Protein AF-A0A401Q3L5-F1 (afdb_monomer_lite)

Sequence (214 aa):
MLNECSQVQQSLNKLGASHHNLALSLGGTCDSVCLRQKLQDTRRTVHEQSAVTGAKLMFLLGSSRSLKSEQRAELQQICMLFASCMELFQRDLRQVHRLNLLFMLDVPGKFLTNTGMTCDPSGSSCDQNADLGDGEKADSAELSLEALILEVGRLMREVEMKVQAPVWSSEATTEPWTEVNSVDGCDTASTDVLTEEEVEAGSKCSCRDCCIIS

Radius of gyration: 30.5 Å; chains: 1; bounding box: 95×49×68 Å

Structure (mmCIF, N/CA/C/O backbone):
data_AF-A0A401Q3L5-F1
#
_entry.id   AF-A0A401Q3L5-F1
#
loop_
_atom_site.group_PDB
_atom_site.id
_atom_site.type_symbol
_atom_site.label_atom_id
_atom_site.label_alt_id
_atom_site.label_comp_id
_atom_site.label_asym_id
_atom_site.label_entity_id
_atom_site.label_seq_id
_atom_site.pdbx_PDB_ins_code
_atom_site.Cartn_x
_atom_site.Cartn_y
_atom_site.Cartn_z
_atom_site.occupancy
_atom_site.B_iso_or_equiv
_atom_site.auth_seq_id
_atom_site.auth_comp_id
_atom_site.auth_asym_id
_atom_site.auth_atom_id
_atom_site.pdbx_PDB_model_num
ATOM 1 N N . MET A 1 1 ? -5.041 6.714 20.957 1.00 75.75 1 MET A N 1
ATOM 2 C CA . MET A 1 1 ? -5.187 5.369 20.350 1.00 75.75 1 MET A CA 1
ATOM 3 C C . MET A 1 1 ? -5.946 5.355 19.018 1.00 75.75 1 MET A C 1
ATOM 5 O O . MET A 1 1 ? -5.292 5.144 18.008 1.00 75.75 1 MET A O 1
ATOM 9 N N . LEU A 1 2 ? -7.271 5.587 18.946 1.00 84.31 2 LEU A N 1
ATOM 10 C CA . LEU A 1 2 ? -7.993 5.559 17.648 1.00 84.31 2 LEU A CA 1
ATOM 11 C C . LEU A 1 2 ? -7.520 6.652 16.676 1.00 84.31 2 LEU A C 1
ATOM 13 O O . LEU A 1 2 ? -7.256 6.367 15.512 1.00 84.31 2 LEU A O 1
ATOM 17 N N . ASN A 1 3 ? -7.306 7.870 17.183 1.00 88.31 3 ASN A N 1
ATOM 18 C CA . ASN A 1 3 ? -6.752 8.970 16.389 1.00 88.31 3 ASN A CA 1
ATOM 19 C C . ASN A 1 3 ? -5.348 8.649 15.834 1.00 88.31 3 ASN A C 1
ATOM 21 O O . ASN A 1 3 ? -5.060 8.910 14.672 1.00 88.31 3 ASN A O 1
ATOM 25 N N . GLU A 1 4 ? -4.492 8.006 16.636 1.00 89.44 4 GLU A N 1
ATOM 26 C CA . GLU A 1 4 ? -3.170 7.542 16.185 1.00 89.44 4 GLU A CA 1
ATOM 27 C C . GLU A 1 4 ? -3.292 6.464 15.100 1.00 89.44 4 GLU A C 1
ATOM 29 O O . GLU A 1 4 ? -2.556 6.502 14.120 1.00 89.44 4 GLU A O 1
ATOM 34 N N . CYS A 1 5 ? -4.239 5.526 15.229 1.00 90.12 5 CYS A N 1
ATOM 35 C CA . CYS A 1 5 ? -4.486 4.515 14.195 1.00 90.12 5 CYS A CA 1
ATOM 36 C C . CYS A 1 5 ? -4.958 5.158 12.887 1.00 90.12 5 CYS A C 1
ATOM 38 O O . CYS A 1 5 ? -4.475 4.786 11.822 1.00 90.12 5 CYS A O 1
ATOM 40 N N . SER A 1 6 ? -5.834 6.162 12.964 1.00 92.75 6 SER A N 1
ATOM 41 C CA . SER A 1 6 ? -6.270 6.942 11.801 1.00 92.75 6 SER A CA 1
ATOM 42 C C . SER A 1 6 ? -5.100 7.679 11.138 1.00 92.75 6 SER A C 1
ATOM 44 O O . SER A 1 6 ? -4.919 7.598 9.924 1.00 92.75 6 SER A O 1
ATOM 46 N N . GLN A 1 7 ? -4.235 8.325 11.924 1.00 94.88 7 GLN A N 1
ATOM 47 C CA . GLN A 1 7 ? -3.053 9.017 11.405 1.00 94.88 7 GLN A CA 1
ATOM 48 C C . GLN A 1 7 ? -2.071 8.055 10.721 1.00 94.88 7 GLN A C 1
ATOM 50 O O . GLN A 1 7 ? -1.586 8.332 9.621 1.00 94.88 7 GLN A O 1
ATOM 55 N N . VAL A 1 8 ? -1.791 6.910 11.349 1.00 92.94 8 VAL A N 1
ATOM 56 C CA . VAL A 1 8 ? -0.922 5.877 10.771 1.00 92.94 8 VAL A CA 1
ATOM 57 C C . VAL A 1 8 ? -1.541 5.308 9.491 1.00 92.94 8 VAL A C 1
ATOM 59 O O . VAL A 1 8 ? -0.819 5.125 8.513 1.00 92.94 8 VAL A O 1
ATOM 62 N N . GLN A 1 9 ? -2.863 5.117 9.452 1.00 94.50 9 GLN A N 1
ATOM 63 C CA . GLN A 1 9 ? -3.591 4.667 8.265 1.00 94.50 9 GLN A CA 1
ATOM 64 C C . GLN A 1 9 ? -3.522 5.682 7.113 1.00 94.50 9 GLN A C 1
ATOM 66 O O . GLN A 1 9 ? -3.332 5.302 5.960 1.00 94.50 9 GLN A O 1
ATOM 71 N N . GLN A 1 10 ? -3.634 6.980 7.401 1.00 95.69 10 GLN A N 1
ATOM 72 C CA . GLN A 1 10 ? -3.470 8.032 6.391 1.00 95.69 10 GLN A CA 1
ATOM 73 C C . GLN A 1 10 ? -2.043 8.077 5.839 1.00 95.69 10 GLN A C 1
ATOM 75 O O . GLN A 1 10 ? -1.851 8.252 4.635 1.00 95.69 10 GLN A O 1
ATOM 80 N N . SER A 1 11 ? -1.044 7.912 6.709 1.00 96.12 11 SER A N 1
ATOM 81 C CA . SER A 1 11 ? 0.358 7.797 6.299 1.00 96.12 11 SER A CA 1
ATOM 82 C C . SER A 1 11 ? 0.567 6.579 5.392 1.00 96.12 11 SER A C 1
ATOM 84 O O . SER A 1 11 ? 1.142 6.708 4.312 1.00 96.12 11 SER A O 1
ATOM 86 N N . LEU A 1 12 ? 0.002 5.427 5.768 1.00 95.94 12 LEU A N 1
ATOM 87 C CA . LEU A 1 12 ? 0.062 4.199 4.976 1.00 95.94 12 LEU A CA 1
ATOM 88 C C . LEU A 1 12 ? -0.593 4.371 3.599 1.00 95.94 12 LEU A C 1
ATOM 90 O O . LEU A 1 12 ? -0.031 3.929 2.604 1.00 95.94 12 LEU A O 1
ATOM 94 N N . ASN A 1 13 ? -1.729 5.069 3.517 1.00 96.12 13 ASN A N 1
ATOM 95 C CA . ASN A 1 13 ? -2.394 5.363 2.245 1.00 96.12 13 ASN A CA 1
ATOM 96 C C . ASN A 1 13 ? -1.513 6.231 1.327 1.00 96.12 13 ASN A C 1
ATOM 98 O O . ASN A 1 13 ? -1.312 5.898 0.161 1.00 96.12 13 ASN A O 1
ATOM 102 N N . LYS A 1 14 ? -0.893 7.296 1.858 1.00 96.88 14 LYS A N 1
ATOM 103 C CA . LYS A 1 14 ? 0.056 8.123 1.085 1.00 96.88 14 LYS A CA 1
ATOM 104 C C . LYS A 1 14 ? 1.235 7.303 0.565 1.00 96.88 14 LYS A C 1
ATOM 106 O O . LYS A 1 14 ? 1.652 7.477 -0.578 1.00 96.88 14 LYS A O 1
ATOM 111 N N . LEU A 1 15 ? 1.757 6.407 1.397 1.00 96.25 15 LEU A N 1
ATOM 112 C CA . LEU A 1 15 ? 2.863 5.534 1.031 1.00 96.25 15 LEU A CA 1
ATOM 113 C C . LEU A 1 15 ? 2.444 4.499 -0.027 1.00 96.25 15 LEU A C 1
ATOM 115 O O . LEU A 1 15 ? 3.173 4.287 -0.994 1.00 96.25 15 LEU A O 1
ATOM 119 N N . GLY A 1 16 ? 1.236 3.940 0.088 1.00 96.25 16 GLY A N 1
ATOM 120 C CA . GLY A 1 16 ? 0.626 3.073 -0.920 1.00 96.25 16 GLY A CA 1
ATOM 121 C C . GLY A 1 16 ? 0.428 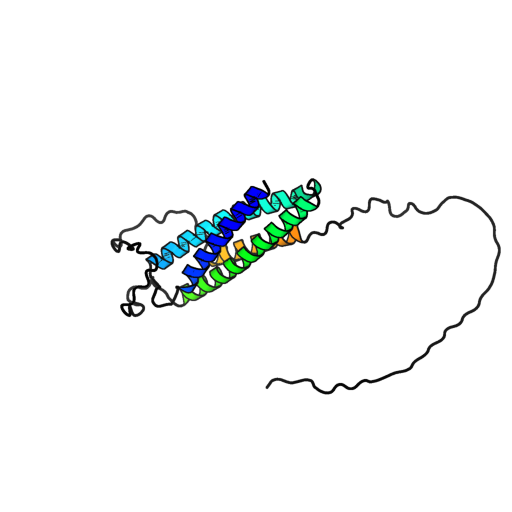3.782 -2.262 1.00 96.25 16 GLY A C 1
ATOM 122 O O . GLY A 1 16 ? 0.798 3.242 -3.299 1.00 96.25 16 GLY A O 1
ATOM 123 N N . ALA A 1 17 ? -0.048 5.029 -2.256 1.00 96.69 17 ALA A N 1
ATOM 124 C CA . ALA A 1 17 ? -0.163 5.845 -3.466 1.00 96.69 17 ALA A CA 1
ATOM 125 C C . ALA A 1 17 ? 1.209 6.145 -4.100 1.00 96.69 17 ALA A C 1
ATOM 127 O O . ALA A 1 17 ? 1.357 6.096 -5.321 1.00 96.69 17 ALA A O 1
ATOM 128 N N . SER A 1 18 ? 2.233 6.411 -3.281 1.00 94.94 18 SER A N 1
ATOM 129 C CA . SER A 1 18 ? 3.612 6.565 -3.759 1.00 94.94 18 SER A CA 1
ATOM 130 C C . SER A 1 18 ? 4.124 5.279 -4.413 1.00 94.94 18 SER A C 1
ATOM 132 O O . SER A 1 18 ? 4.677 5.331 -5.510 1.00 94.94 18 SER A O 1
ATOM 134 N N . HIS A 1 19 ? 3.903 4.122 -3.781 1.00 96.81 19 HIS A N 1
ATOM 135 C CA . HIS A 1 19 ? 4.251 2.823 -4.356 1.00 96.81 19 HIS A CA 1
ATOM 136 C C . HIS A 1 19 ? 3.531 2.586 -5.690 1.00 96.81 19 HIS A C 1
ATOM 138 O O . HIS A 1 19 ? 4.172 2.191 -6.660 1.00 96.81 19 HIS A O 1
ATOM 144 N N . HIS A 1 20 ? 2.233 2.889 -5.763 1.00 96.94 20 HIS A N 1
ATOM 145 C CA . HIS A 1 20 ? 1.439 2.759 -6.983 1.00 96.94 20 HIS A CA 1
ATOM 146 C C . HIS A 1 20 ? 2.024 3.580 -8.142 1.00 96.94 20 HIS A C 1
ATOM 148 O O . HIS A 1 20 ? 2.252 3.053 -9.229 1.00 96.94 20 HIS A O 1
ATOM 154 N N . ASN A 1 21 ? 2.352 4.852 -7.900 1.00 94.88 21 ASN A N 1
ATOM 155 C CA . ASN A 1 21 ? 2.931 5.734 -8.919 1.00 94.88 21 ASN A CA 1
ATOM 156 C C . ASN A 1 21 ? 4.295 5.238 -9.429 1.00 94.88 21 ASN A C 1
ATOM 158 O O . ASN A 1 21 ? 4.589 5.334 -10.623 1.00 94.88 21 ASN A O 1
ATOM 162 N N . LEU A 1 22 ? 5.120 4.676 -8.541 1.00 93.88 22 LEU A N 1
ATOM 163 C CA . LEU A 1 22 ? 6.389 4.054 -8.924 1.00 93.88 22 LEU A CA 1
ATOM 164 C C . LEU A 1 22 ? 6.152 2.771 -9.736 1.00 93.88 22 LEU A C 1
ATOM 166 O O . LEU A 1 22 ? 6.798 2.568 -10.761 1.00 93.88 22 LEU A O 1
ATOM 170 N N . ALA A 1 23 ? 5.192 1.939 -9.324 1.00 94.44 23 ALA A N 1
ATOM 171 C CA . ALA A 1 23 ? 4.835 0.702 -10.013 1.00 94.44 23 ALA A CA 1
ATOM 172 C C . ALA A 1 23 ? 4.296 0.952 -11.433 1.00 94.44 23 ALA A C 1
ATOM 174 O O . ALA A 1 23 ? 4.604 0.183 -12.340 1.00 94.44 23 ALA A O 1
ATOM 175 N N . LEU A 1 24 ? 3.544 2.038 -11.649 1.00 93.38 24 LEU A N 1
ATOM 176 C CA . LEU A 1 24 ? 3.066 2.444 -12.978 1.00 93.38 24 LEU A CA 1
ATOM 177 C C . LEU A 1 24 ? 4.196 2.854 -13.931 1.00 93.38 24 LEU A C 1
ATOM 179 O O . LEU A 1 24 ? 4.043 2.737 -15.144 1.00 93.38 24 LEU A O 1
ATOM 183 N N . SER A 1 25 ? 5.317 3.336 -13.393 1.00 89.50 25 SER A N 1
ATOM 184 C CA . SER A 1 25 ? 6.472 3.766 -14.189 1.00 89.50 25 SER A CA 1
ATOM 185 C C . SER A 1 25 ? 7.342 2.593 -14.672 1.00 89.50 25 SER A C 1
ATOM 187 O O . SER A 1 25 ? 8.204 2.785 -15.531 1.00 89.50 25 SER A O 1
ATOM 189 N N . LEU A 1 26 ? 7.123 1.379 -14.149 1.00 89.69 26 LEU A N 1
ATOM 190 C CA . LEU A 1 26 ? 7.859 0.178 -14.555 1.00 89.69 26 LEU A CA 1
ATOM 191 C C . LEU A 1 26 ? 7.513 -0.267 -15.979 1.00 89.69 26 LEU A C 1
ATOM 193 O O . LEU A 1 26 ? 6.356 -0.227 -16.396 1.00 89.69 26 LEU A O 1
ATOM 197 N N . GLY A 1 27 ? 8.515 -0.753 -16.717 1.00 83.25 27 GLY A N 1
ATOM 198 C CA . GLY A 1 27 ? 8.372 -1.167 -18.116 1.00 83.25 27 GLY A CA 1
ATOM 199 C C . GLY A 1 27 ? 8.099 -0.018 -19.096 1.00 83.25 27 GLY A C 1
ATOM 200 O O . GLY A 1 27 ? 7.940 -0.264 -20.291 1.00 83.25 27 GLY A O 1
ATOM 201 N N . GLY A 1 28 ? 8.032 1.225 -18.609 1.00 83.50 28 GLY A N 1
ATOM 202 C CA . GLY A 1 28 ? 7.903 2.432 -19.418 1.00 83.50 28 GLY A CA 1
ATOM 203 C C . GLY A 1 28 ? 9.255 3.064 -19.751 1.00 83.50 28 GLY A C 1
ATOM 204 O O . GLY A 1 28 ? 10.317 2.552 -19.408 1.00 83.50 28 GLY A O 1
ATOM 205 N N . THR A 1 29 ? 9.220 4.240 -20.377 1.00 79.69 29 THR A N 1
ATOM 206 C CA . THR A 1 29 ? 10.429 5.017 -20.712 1.00 79.69 29 THR A CA 1
ATOM 207 C C . THR A 1 29 ? 11.171 5.551 -19.484 1.00 79.69 29 THR A C 1
ATOM 209 O O . THR A 1 29 ? 12.330 5.932 -19.593 1.00 79.69 29 THR A O 1
ATOM 212 N N . CYS A 1 30 ? 10.505 5.593 -18.325 1.00 78.88 30 CYS A N 1
ATOM 213 C CA . CYS A 1 30 ? 11.063 6.050 -17.051 1.00 78.88 30 CYS A CA 1
ATOM 214 C C . CYS A 1 30 ? 11.693 4.897 -16.230 1.00 78.88 30 CYS A C 1
ATOM 216 O O . CYS A 1 30 ? 12.216 5.142 -15.142 1.00 78.88 30 CYS A O 1
ATOM 218 N N . ASP A 1 31 ? 11.618 3.643 -16.705 1.00 84.88 31 ASP A N 1
ATOM 219 C CA . ASP A 1 31 ? 12.109 2.477 -15.964 1.00 84.88 31 ASP A CA 1
ATOM 220 C C . ASP A 1 31 ? 13.641 2.467 -15.904 1.00 84.88 31 ASP A C 1
ATOM 222 O O . ASP A 1 31 ? 14.335 2.501 -16.920 1.00 84.88 31 ASP A O 1
ATOM 226 N N . SER A 1 32 ? 14.176 2.441 -14.688 1.00 82.88 32 SER A N 1
ATOM 227 C CA . SER A 1 32 ? 15.606 2.529 -14.413 1.00 82.88 32 SER A CA 1
ATOM 228 C C . SER A 1 32 ? 15.949 1.778 -13.132 1.00 82.88 32 SER A C 1
ATOM 230 O O . SER A 1 32 ? 15.094 1.570 -12.269 1.00 82.88 32 SER A O 1
ATOM 232 N N . VAL A 1 33 ? 17.224 1.419 -12.964 1.00 83.75 33 VAL A N 1
ATOM 233 C CA . VAL A 1 33 ? 17.718 0.771 -11.735 1.00 83.75 33 VAL A CA 1
ATOM 234 C C . VAL A 1 33 ? 17.389 1.616 -10.498 1.00 83.75 33 VAL A C 1
ATOM 236 O O . VAL A 1 33 ? 16.915 1.090 -9.496 1.00 83.75 33 VAL A O 1
ATOM 239 N N . CYS A 1 34 ? 17.535 2.940 -10.597 1.00 85.25 34 CYS A N 1
ATOM 240 C CA . CYS A 1 34 ? 17.203 3.876 -9.524 1.00 85.25 34 CYS A CA 1
ATOM 241 C C . CYS A 1 34 ? 15.707 3.872 -9.170 1.00 85.25 34 CYS A C 1
ATOM 243 O O . CYS A 1 34 ? 15.347 3.802 -7.993 1.00 85.25 34 CYS A O 1
ATOM 245 N N . LEU A 1 35 ? 14.822 3.889 -10.177 1.00 89.06 35 LEU A N 1
ATOM 246 C CA . LEU A 1 35 ? 13.377 3.769 -9.963 1.00 89.06 35 LEU A CA 1
ATOM 247 C C . LEU A 1 35 ? 13.037 2.448 -9.259 1.00 89.06 35 LEU A C 1
ATOM 249 O O . LEU A 1 35 ? 12.251 2.445 -8.311 1.00 89.06 35 LEU A O 1
ATOM 253 N N . ARG A 1 36 ? 13.638 1.333 -9.696 1.00 90.25 36 ARG A N 1
ATOM 254 C CA . ARG A 1 36 ? 13.399 0.007 -9.109 1.00 90.25 36 ARG A CA 1
ATOM 255 C C . ARG A 1 36 ? 13.903 -0.103 -7.675 1.00 90.25 36 ARG A C 1
ATOM 257 O O . ARG A 1 36 ? 13.195 -0.673 -6.846 1.00 90.25 36 ARG A O 1
ATOM 264 N N . GLN A 1 37 ? 15.046 0.505 -7.363 1.00 89.25 37 GLN A N 1
ATOM 265 C CA . GLN A 1 37 ? 15.551 0.599 -5.995 1.00 89.25 37 GLN A CA 1
ATOM 266 C C . GLN A 1 37 ? 14.594 1.409 -5.110 1.00 89.25 37 GLN A C 1
ATOM 268 O O . GLN A 1 37 ? 14.146 0.931 -4.070 1.00 89.25 37 GLN A O 1
ATOM 273 N N . LYS A 1 38 ? 14.168 2.593 -5.569 1.00 91.88 38 LYS A N 1
ATOM 274 C CA . LYS A 1 38 ? 13.196 3.425 -4.843 1.00 91.88 38 LYS A CA 1
ATOM 275 C C . LYS A 1 38 ? 11.862 2.706 -4.631 1.00 91.88 38 LYS A C 1
ATOM 277 O O . LYS A 1 38 ? 11.247 2.831 -3.569 1.00 91.88 38 LYS A O 1
ATOM 282 N N . LEU A 1 39 ? 11.402 1.949 -5.627 1.00 93.88 39 LEU A N 1
ATOM 283 C CA . LEU A 1 39 ? 10.208 1.113 -5.522 1.00 93.88 39 LEU A CA 1
ATOM 284 C C . LEU A 1 39 ? 10.383 0.017 -4.466 1.00 93.88 39 LEU A C 1
ATOM 286 O O . LEU A 1 39 ? 9.468 -0.207 -3.677 1.00 93.88 39 LEU A O 1
ATOM 290 N N . GLN A 1 40 ? 11.539 -0.644 -4.427 1.00 93.25 40 GLN A N 1
ATOM 291 C CA . GLN A 1 40 ? 11.868 -1.650 -3.420 1.00 93.25 40 GLN A CA 1
ATOM 292 C C . GLN A 1 40 ? 11.891 -1.062 -2.004 1.00 93.25 40 GLN A C 1
ATOM 294 O O . GLN A 1 40 ? 11.266 -1.624 -1.104 1.00 93.25 40 GLN A O 1
ATOM 299 N N . ASP A 1 41 ? 12.511 0.099 -1.809 1.00 93.50 41 ASP A N 1
ATOM 300 C CA . ASP A 1 41 ? 12.549 0.762 -0.502 1.00 93.50 41 ASP A CA 1
ATOM 301 C C . ASP A 1 41 ? 11.152 1.229 -0.061 1.00 93.50 41 ASP A C 1
ATOM 303 O O . ASP A 1 41 ? 10.740 1.039 1.089 1.00 93.50 41 ASP A O 1
ATOM 307 N N . THR A 1 42 ? 10.359 1.760 -0.997 1.00 95.12 42 THR A N 1
ATOM 308 C CA . THR A 1 42 ? 8.957 2.125 -0.734 1.00 95.12 42 THR A CA 1
ATOM 309 C C . THR A 1 42 ? 8.124 0.884 -0.396 1.00 95.12 42 THR A C 1
ATOM 311 O O . THR A 1 42 ? 7.329 0.899 0.536 1.00 95.12 42 THR A O 1
ATOM 314 N N . ARG A 1 43 ? 8.324 -0.236 -1.095 1.00 95.62 43 ARG A N 1
ATOM 315 C CA . ARG A 1 43 ? 7.643 -1.505 -0.805 1.00 95.62 43 ARG A CA 1
ATOM 316 C C . ARG A 1 43 ? 7.950 -2.006 0.606 1.00 95.62 43 ARG A C 1
ATOM 318 O O . ARG A 1 43 ? 7.026 -2.409 1.312 1.00 95.62 43 ARG A O 1
ATOM 325 N N . ARG A 1 44 ? 9.222 -1.969 1.018 1.00 95.00 44 ARG A N 1
ATOM 326 C CA . ARG A 1 44 ? 9.662 -2.378 2.361 1.00 95.00 44 ARG A CA 1
ATOM 327 C C . ARG A 1 44 ? 8.961 -1.553 3.440 1.00 95.00 44 ARG A C 1
ATOM 329 O O . ARG A 1 44 ? 8.355 -2.117 4.345 1.00 95.00 44 ARG A O 1
ATOM 336 N N . THR A 1 45 ? 8.956 -0.233 3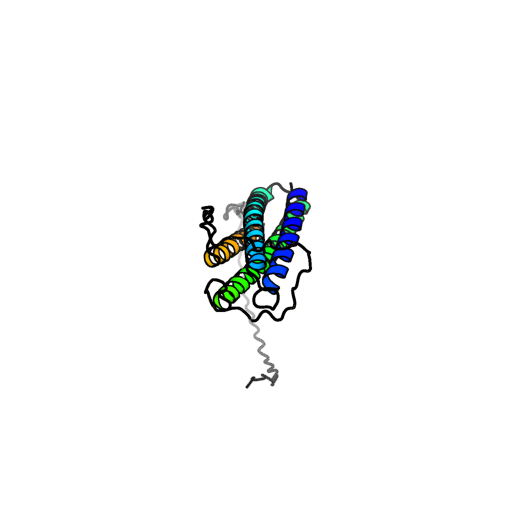.279 1.00 95.50 45 THR A N 1
ATOM 337 C CA . THR A 1 45 ? 8.310 0.684 4.229 1.00 95.50 45 THR A CA 1
ATOM 338 C C . THR A 1 45 ? 6.790 0.492 4.298 1.00 95.50 45 THR A C 1
ATOM 340 O O . THR A 1 45 ? 6.242 0.464 5.400 1.00 95.50 45 THR A O 1
ATOM 343 N N . VAL A 1 46 ? 6.099 0.271 3.164 1.00 96.62 46 VAL A N 1
ATOM 344 C CA . VAL A 1 46 ? 4.661 -0.081 3.169 1.00 96.62 46 VAL A CA 1
ATOM 345 C C . VAL A 1 46 ? 4.434 -1.367 3.951 1.00 96.62 46 VAL A C 1
ATOM 347 O O . VAL A 1 46 ? 3.558 -1.409 4.812 1.00 96.62 46 VAL A O 1
ATOM 350 N N . HIS A 1 47 ? 5.223 -2.406 3.674 1.00 95.50 47 HIS A N 1
ATOM 351 C CA . HIS A 1 47 ? 5.081 -3.701 4.324 1.00 95.50 47 HIS A CA 1
ATOM 352 C C . HIS A 1 47 ? 5.277 -3.607 5.844 1.00 95.50 47 HIS A C 1
ATOM 354 O O . HIS A 1 47 ? 4.387 -4.004 6.595 1.00 95.50 47 HIS A O 1
ATOM 360 N N . GLU A 1 48 ? 6.378 -3.020 6.307 1.00 94.81 48 GLU A N 1
ATOM 361 C CA . GLU A 1 48 ? 6.669 -2.852 7.736 1.00 94.81 48 GLU A CA 1
ATOM 362 C C . GLU A 1 48 ? 5.563 -2.068 8.451 1.00 94.81 48 GLU A C 1
ATOM 364 O O . GLU A 1 48 ? 5.034 -2.497 9.481 1.00 94.81 48 GLU A O 1
ATOM 369 N N . GLN A 1 49 ? 5.153 -0.938 7.870 1.00 95.06 49 GLN A N 1
ATOM 370 C CA . GLN A 1 49 ? 4.111 -0.103 8.450 1.00 95.06 49 GLN A CA 1
ATOM 371 C C . GLN A 1 49 ? 2.748 -0.812 8.433 1.00 95.06 49 GLN A C 1
ATOM 373 O O . GLN A 1 49 ? 1.982 -0.685 9.393 1.00 95.06 49 GLN A O 1
ATOM 378 N N . SER A 1 50 ? 2.453 -1.604 7.398 1.00 95.38 50 SER A N 1
ATOM 379 C CA . SER A 1 50 ? 1.233 -2.410 7.323 1.00 95.38 50 SER A CA 1
ATOM 380 C C . SER A 1 50 ? 1.197 -3.519 8.372 1.00 95.38 50 SER A C 1
ATOM 382 O O . SER A 1 50 ? 0.169 -3.677 9.026 1.00 95.38 50 SER A O 1
ATOM 384 N N . ALA A 1 51 ? 2.310 -4.217 8.618 1.00 94.50 51 ALA A N 1
ATOM 385 C CA . ALA A 1 51 ? 2.398 -5.275 9.621 1.00 94.50 51 ALA A CA 1
ATOM 386 C C . ALA A 1 51 ? 2.161 -4.721 11.035 1.00 94.50 51 ALA A C 1
ATOM 388 O O . ALA A 1 51 ? 1.341 -5.245 11.793 1.00 94.50 51 ALA A O 1
ATOM 389 N N . VAL A 1 52 ? 2.803 -3.593 11.365 1.00 94.56 52 VAL A N 1
ATOM 390 C CA . VAL A 1 52 ? 2.606 -2.900 12.649 1.00 94.56 52 VAL A CA 1
ATOM 391 C C . VAL A 1 52 ? 1.166 -2.405 12.798 1.00 94.56 52 VAL A C 1
ATOM 393 O O . VAL A 1 52 ? 0.563 -2.548 13.863 1.00 94.56 52 VAL A O 1
ATOM 396 N N . THR A 1 53 ? 0.600 -1.816 11.744 1.00 94.12 53 THR A N 1
ATOM 397 C CA . THR A 1 53 ? -0.769 -1.279 11.770 1.00 94.12 53 THR A CA 1
ATOM 398 C C . THR A 1 53 ? -1.796 -2.398 11.889 1.00 94.12 53 THR A C 1
ATOM 400 O O . THR A 1 53 ? -2.671 -2.330 12.748 1.00 94.12 53 THR A O 1
ATOM 403 N N . GLY A 1 54 ? -1.655 -3.465 11.103 1.00 93.62 54 GLY A N 1
ATOM 404 C CA . GLY A 1 54 ? -2.527 -4.632 11.149 1.00 93.62 54 GLY A CA 1
ATOM 405 C C . GLY A 1 54 ? -2.510 -5.307 12.519 1.00 93.62 54 GLY A C 1
ATOM 406 O O . GLY A 1 54 ? -3.574 -5.566 13.077 1.00 93.62 54 GLY A O 1
ATOM 407 N N . ALA A 1 55 ? -1.336 -5.486 13.135 1.00 93.06 55 ALA A N 1
ATOM 408 C CA . ALA A 1 55 ? -1.229 -6.015 14.497 1.00 93.06 55 ALA A CA 1
ATOM 409 C C . ALA A 1 55 ? -1.975 -5.146 15.528 1.00 93.06 55 ALA A C 1
ATOM 411 O O . ALA A 1 55 ? -2.726 -5.666 16.359 1.00 93.06 55 ALA A O 1
ATOM 412 N N . LYS A 1 56 ? -1.833 -3.815 15.443 1.00 92.81 56 LYS A N 1
ATOM 413 C CA . LYS A 1 56 ? -2.563 -2.869 16.305 1.00 92.81 56 LYS A CA 1
ATOM 414 C C . LYS A 1 56 ? -4.074 -2.958 16.098 1.00 92.81 56 LYS A C 1
ATOM 416 O O . LYS A 1 56 ? -4.814 -3.040 17.077 1.00 92.81 56 LYS A O 1
ATOM 421 N N . LEU A 1 57 ? -4.540 -2.981 14.849 1.00 92.38 57 LEU A N 1
ATOM 422 C CA . LEU A 1 57 ? -5.965 -3.106 14.531 1.00 92.38 57 LEU A CA 1
ATOM 423 C C . LEU A 1 57 ? -6.530 -4.437 15.035 1.00 92.38 57 LEU A C 1
ATOM 425 O O . LEU A 1 57 ? -7.566 -4.451 15.691 1.00 92.38 57 LEU A O 1
ATOM 429 N N . MET A 1 58 ? -5.818 -5.546 14.836 1.00 91.25 58 MET A N 1
ATOM 430 C CA . MET A 1 58 ? -6.219 -6.862 15.338 1.00 91.25 58 MET A CA 1
ATOM 431 C C . MET A 1 58 ? -6.318 -6.928 16.865 1.00 91.25 58 MET A C 1
ATOM 433 O O . MET A 1 58 ? -7.186 -7.640 17.387 1.00 91.25 58 MET A O 1
ATOM 437 N N . PHE A 1 59 ? -5.435 -6.226 17.579 1.00 90.50 59 PHE A N 1
ATOM 438 C CA . PHE A 1 59 ? -5.478 -6.104 19.036 1.00 90.50 59 PHE A CA 1
ATOM 439 C C . PHE A 1 59 ? -6.693 -5.283 19.497 1.00 90.50 59 PHE A C 1
ATOM 441 O O . PHE A 1 59 ? -7.439 -5.711 20.382 1.00 90.50 59 PHE A O 1
ATOM 448 N N . LEU A 1 60 ? -6.935 -4.136 18.855 1.00 90.06 60 LEU A N 1
ATOM 449 C CA . LEU A 1 60 ? -8.080 -3.271 19.151 1.00 90.06 60 LEU A CA 1
ATOM 450 C C . LEU A 1 60 ? -9.418 -3.952 18.839 1.00 90.06 60 LEU A C 1
ATOM 452 O O . LEU A 1 60 ? -10.345 -3.857 19.639 1.00 90.06 60 LEU A O 1
ATOM 456 N N . LEU A 1 61 ? -9.508 -4.688 17.728 1.00 87.88 61 LEU A N 1
ATOM 457 C CA . LEU A 1 61 ? -10.690 -5.475 17.365 1.00 87.88 61 LEU A CA 1
ATOM 458 C C . LEU A 1 61 ? -10.966 -6.582 18.389 1.00 87.88 61 LEU A C 1
ATOM 460 O O . LEU A 1 61 ? -12.114 -6.770 18.786 1.00 87.88 61 LEU A O 1
ATOM 464 N N . GLY A 1 62 ? -9.924 -7.261 18.883 1.00 85.31 62 GLY A N 1
ATOM 465 C CA . GLY A 1 62 ? -10.060 -8.260 19.951 1.00 85.31 62 GLY A CA 1
ATOM 466 C C . GLY A 1 62 ? -10.538 -7.666 21.280 1.00 85.31 62 GLY A C 1
ATOM 467 O O . GLY A 1 62 ? -11.269 -8.311 22.025 1.00 85.31 62 GLY A O 1
ATOM 468 N N . SER A 1 63 ? -10.188 -6.407 21.545 1.00 85.75 63 SER A N 1
ATOM 469 C CA . SER A 1 63 ? -10.582 -5.677 22.757 1.00 85.75 63 SER A CA 1
ATOM 470 C C . SER A 1 63 ? -11.854 -4.840 22.566 1.00 85.75 63 SER A C 1
ATOM 472 O O . SER A 1 63 ? -12.259 -4.109 23.468 1.00 85.75 63 SER A O 1
ATOM 474 N N . SER A 1 64 ? -12.514 -4.935 21.407 1.00 81.00 64 SER A N 1
ATOM 475 C CA . SER A 1 64 ? -13.615 -4.046 21.015 1.00 81.00 64 SER A CA 1
ATOM 476 C C . SER A 1 64 ? -14.839 -4.128 21.935 1.00 81.00 64 SER A C 1
ATOM 478 O O . SER A 1 64 ? -15.595 -3.159 22.025 1.00 81.00 64 SER A O 1
ATOM 480 N N . ARG A 1 65 ? -15.007 -5.225 22.691 1.00 77.56 65 ARG A N 1
ATOM 481 C CA . ARG A 1 65 ? -16.098 -5.421 23.665 1.00 77.56 65 ARG A CA 1
ATOM 482 C C . ARG A 1 65 ? -16.135 -4.341 24.762 1.00 77.56 65 ARG A C 1
ATOM 484 O O . ARG A 1 65 ? -17.214 -4.060 25.275 1.00 77.56 65 ARG A O 1
ATOM 491 N N . SER A 1 66 ? -15.017 -3.686 25.077 1.00 78.00 66 SER A N 1
ATOM 492 C CA . SER A 1 66 ? -14.969 -2.585 26.058 1.00 78.00 66 SER A CA 1
ATOM 493 C C . SER A 1 66 ? -15.206 -1.193 25.455 1.00 78.00 66 SER A C 1
ATOM 495 O O . SER A 1 66 ? -15.400 -0.229 26.193 1.00 78.00 66 SER A O 1
ATOM 497 N N . LEU A 1 67 ? -15.210 -1.069 24.123 1.00 83.69 67 LEU A N 1
ATOM 498 C CA . LEU A 1 67 ? -15.372 0.211 23.428 1.00 83.69 67 LEU A CA 1
ATOM 499 C C . LEU A 1 67 ? -16.844 0.633 23.340 1.00 83.69 67 LEU A C 1
ATOM 501 O O . LEU A 1 67 ? -17.738 -0.213 23.246 1.00 83.69 67 LEU A O 1
ATOM 505 N N . LYS A 1 68 ? -17.080 1.950 23.304 1.00 87.62 68 LYS A N 1
ATOM 506 C CA . LYS A 1 68 ? -18.397 2.544 23.015 1.00 87.62 68 LYS A CA 1
ATOM 507 C C . LYS A 1 68 ? -18.802 2.279 21.559 1.00 87.62 68 LYS A C 1
ATOM 509 O O . LYS A 1 68 ? -17.939 2.094 20.705 1.00 87.62 68 LYS A O 1
ATOM 514 N N . SER A 1 69 ? -20.101 2.306 21.258 1.00 84.25 69 SER A N 1
ATOM 515 C CA . SER A 1 69 ? -20.633 2.057 19.905 1.00 84.25 69 SER A CA 1
ATOM 516 C C . SER A 1 69 ? -20.017 2.962 18.829 1.00 84.25 69 SER A C 1
ATOM 518 O O . SER A 1 69 ? -19.629 2.469 17.776 1.00 84.25 69 SER A O 1
ATOM 520 N N . GLU A 1 70 ? -19.854 4.254 19.115 1.00 87.62 70 GLU A N 1
ATOM 521 C CA . GLU A 1 70 ? -19.230 5.234 18.212 1.00 87.62 70 GLU A CA 1
ATOM 522 C C . GLU A 1 70 ? -17.770 4.875 17.890 1.00 87.62 70 GLU A C 1
ATOM 524 O O . GLU A 1 70 ? -17.389 4.732 16.732 1.00 87.62 70 GLU A O 1
ATOM 529 N N . GLN A 1 71 ? -16.976 4.591 18.923 1.00 88.31 71 GLN A N 1
ATOM 530 C CA . GLN A 1 71 ? -15.575 4.180 18.788 1.00 88.31 71 GLN A CA 1
ATOM 531 C C . GLN A 1 71 ? -15.412 2.856 18.031 1.00 88.31 71 GLN A C 1
ATOM 533 O O . GLN A 1 71 ? -14.404 2.638 17.359 1.00 88.31 71 GLN A O 1
ATOM 538 N N . ARG A 1 72 ? -16.395 1.953 18.136 1.00 86.25 72 ARG A N 1
ATOM 539 C CA . ARG A 1 72 ? -16.417 0.708 17.358 1.00 86.25 72 ARG A CA 1
ATOM 540 C C . ARG A 1 72 ? -16.675 0.973 15.881 1.00 86.25 72 ARG A C 1
ATOM 542 O O . ARG A 1 72 ? -15.988 0.377 15.057 1.00 86.25 72 ARG A O 1
ATOM 549 N N . ALA A 1 73 ? -17.621 1.853 15.559 1.00 87.62 73 ALA A N 1
ATOM 550 C CA . ALA A 1 73 ? -17.907 2.227 14.178 1.00 87.62 73 ALA A CA 1
ATOM 551 C C . ALA A 1 73 ? -16.682 2.882 13.517 1.00 87.62 73 ALA A C 1
ATOM 553 O O . ALA A 1 73 ? -16.298 2.497 12.413 1.00 87.62 73 ALA A O 1
ATOM 554 N N . GLU A 1 74 ? -16.000 3.786 14.227 1.00 90.94 74 GLU A N 1
ATOM 555 C CA . GLU A 1 74 ? -14.739 4.379 13.763 1.00 90.94 74 GLU A CA 1
ATOM 556 C C . GLU A 1 74 ? -13.649 3.322 13.541 1.00 90.94 74 GLU A C 1
ATOM 558 O O . GLU A 1 74 ? -12.972 3.324 12.512 1.00 90.94 74 GLU A O 1
ATOM 563 N N . LEU A 1 75 ? -13.485 2.380 14.477 1.00 90.88 75 LEU A N 1
ATOM 564 C CA . LEU A 1 75 ? -12.508 1.300 14.339 1.00 90.88 75 LEU A CA 1
ATOM 565 C C . LEU A 1 75 ? -12.807 0.422 13.117 1.00 90.88 75 LEU A C 1
ATOM 567 O O . LEU A 1 75 ? -11.890 0.105 12.360 1.00 90.88 75 LEU A O 1
ATOM 571 N N . GLN A 1 76 ? -14.071 0.053 12.900 1.00 90.00 76 GLN A N 1
ATOM 572 C CA . GLN A 1 76 ? -14.497 -0.712 11.726 1.00 90.00 76 GLN A CA 1
ATOM 573 C C . GLN A 1 76 ? -14.196 0.045 10.432 1.00 90.00 76 GLN A C 1
ATOM 575 O O . GLN A 1 76 ? -13.634 -0.532 9.502 1.00 90.00 76 GLN A O 1
ATOM 580 N N . GLN A 1 77 ? -14.492 1.346 10.391 1.00 91.62 77 GLN A N 1
ATOM 581 C CA . GLN A 1 77 ? -14.172 2.194 9.247 1.00 91.62 77 GLN A CA 1
ATOM 582 C C . GLN A 1 77 ? -12.666 2.216 8.955 1.00 91.62 77 GLN A C 1
ATOM 584 O O . GLN A 1 77 ? -12.263 2.029 7.806 1.00 91.62 77 GLN A O 1
ATOM 589 N N . ILE A 1 78 ? -11.824 2.391 9.979 1.00 92.94 78 ILE A N 1
ATOM 590 C CA . ILE A 1 78 ? -10.361 2.361 9.827 1.00 92.94 78 ILE A CA 1
ATOM 591 C C . ILE A 1 78 ? -9.900 0.995 9.301 1.00 92.94 78 ILE A C 1
ATOM 593 O O . ILE A 1 78 ? -9.040 0.942 8.424 1.00 92.94 78 ILE A O 1
ATOM 597 N N . CYS A 1 79 ? -10.485 -0.104 9.780 1.00 92.56 79 CYS A N 1
ATOM 598 C CA . CYS A 1 79 ? -10.133 -1.443 9.311 1.00 92.56 79 CYS A CA 1
ATOM 599 C C . CYS A 1 79 ? -10.535 -1.678 7.849 1.00 92.56 79 CYS A C 1
ATOM 601 O O . CYS A 1 79 ? -9.760 -2.269 7.103 1.00 92.56 79 CYS A O 1
ATOM 603 N N . MET A 1 80 ? -11.695 -1.178 7.415 1.00 91.94 80 MET A N 1
ATOM 604 C CA . MET A 1 80 ? -12.096 -1.234 6.003 1.00 91.94 80 MET A CA 1
ATOM 605 C C . MET A 1 80 ? -11.147 -0.419 5.116 1.00 91.94 80 MET A C 1
ATOM 607 O O . MET A 1 80 ? -10.730 -0.887 4.058 1.00 91.94 80 MET A O 1
ATOM 611 N N . LEU A 1 81 ? -10.747 0.777 5.561 1.00 93.88 81 LEU A N 1
ATOM 612 C CA . LEU A 1 81 ? -9.752 1.588 4.854 1.00 93.88 81 LEU A CA 1
ATOM 613 C C . LEU A 1 81 ? -8.404 0.865 4.762 1.00 93.88 81 LEU A C 1
ATOM 615 O O . LEU A 1 81 ? -7.784 0.868 3.698 1.00 93.88 81 LEU A O 1
ATOM 619 N N . PHE A 1 82 ? -7.970 0.220 5.848 1.00 95.25 82 PHE A N 1
ATOM 620 C CA . PHE A 1 82 ? -6.768 -0.612 5.870 1.00 95.25 82 PHE A CA 1
ATOM 621 C C . PHE A 1 82 ? -6.853 -1.760 4.865 1.00 95.25 82 PHE A C 1
ATOM 623 O O . PHE A 1 82 ? -5.964 -1.876 4.023 1.00 95.25 82 PHE A O 1
ATOM 630 N N . ALA A 1 83 ? -7.933 -2.545 4.893 1.00 94.06 83 ALA A N 1
ATOM 631 C CA . ALA A 1 83 ? -8.144 -3.655 3.968 1.00 94.06 83 ALA A CA 1
ATOM 632 C C . ALA A 1 83 ? -8.106 -3.184 2.504 1.00 94.06 83 ALA A C 1
ATOM 634 O O . ALA A 1 83 ? -7.332 -3.723 1.717 1.00 94.06 83 ALA A O 1
ATOM 635 N N . SER A 1 84 ? -8.813 -2.096 2.168 1.00 94.38 84 SER A N 1
ATOM 636 C CA . SER A 1 84 ? -8.804 -1.541 0.803 1.00 94.38 84 SER A CA 1
ATOM 637 C C . SER A 1 84 ? -7.407 -1.095 0.347 1.00 94.38 84 SER A C 1
ATOM 639 O O . SER A 1 84 ? -7.008 -1.316 -0.796 1.00 94.38 84 SER A O 1
ATOM 641 N N . CYS A 1 85 ? -6.616 -0.504 1.250 1.00 95.75 85 CYS A N 1
ATOM 642 C CA . CYS A 1 85 ? -5.250 -0.089 0.951 1.00 95.75 85 CYS A CA 1
ATOM 643 C C . CYS A 1 85 ? -4.343 -1.301 0.699 1.00 95.75 85 CYS A C 1
ATOM 645 O O . CYS A 1 85 ? -3.486 -1.256 -0.184 1.00 95.75 85 CYS A O 1
ATOM 647 N N . MET A 1 86 ? -4.520 -2.379 1.467 1.00 96.31 86 MET A N 1
ATOM 648 C CA . MET A 1 86 ? -3.756 -3.617 1.306 1.00 96.31 86 MET A CA 1
ATOM 649 C C . MET A 1 86 ? -4.151 -4.381 0.045 1.00 96.31 86 MET A C 1
ATOM 651 O O . MET A 1 86 ? -3.273 -4.927 -0.618 1.00 96.31 86 MET A O 1
ATOM 655 N N . GLU A 1 87 ? -5.425 -4.357 -0.343 1.00 96.12 87 GLU A N 1
ATOM 656 C CA . GLU A 1 87 ? -5.894 -4.927 -1.607 1.00 96.12 87 GLU A CA 1
ATOM 657 C C . GLU A 1 87 ? -5.222 -4.244 -2.809 1.00 96.12 87 GLU A C 1
ATOM 659 O O . GLU A 1 87 ? -4.644 -4.912 -3.674 1.00 96.12 87 GLU A O 1
ATOM 664 N N . LEU A 1 88 ? -5.228 -2.904 -2.833 1.00 96.56 88 LEU A N 1
ATOM 665 C CA . LEU A 1 88 ? -4.556 -2.117 -3.871 1.00 96.56 88 LEU A CA 1
ATOM 666 C C . LEU A 1 88 ? -3.051 -2.393 -3.897 1.00 96.56 88 LEU A C 1
ATOM 668 O O . LEU A 1 88 ? -2.490 -2.654 -4.962 1.00 96.56 88 LEU A O 1
ATOM 672 N N . PHE A 1 89 ? -2.411 -2.414 -2.727 1.00 97.19 89 PHE A N 1
ATOM 673 C CA . PHE A 1 89 ? -0.990 -2.720 -2.618 1.00 97.19 89 PHE A CA 1
ATOM 674 C C . PHE A 1 89 ? -0.668 -4.132 -3.128 1.00 97.19 89 PHE A C 1
ATOM 676 O O . PHE A 1 89 ? 0.270 -4.309 -3.901 1.00 97.19 89 PHE A O 1
ATOM 683 N N . GLN A 1 90 ? -1.472 -5.141 -2.785 1.00 96.94 90 GLN A N 1
ATOM 684 C CA . GLN A 1 90 ? -1.282 -6.513 -3.259 1.00 96.94 90 GLN A CA 1
ATOM 685 C C . GLN A 1 90 ? -1.468 -6.633 -4.780 1.00 96.94 90 GLN A C 1
ATOM 687 O O . GLN A 1 90 ? -0.773 -7.419 -5.433 1.00 96.94 90 GLN A O 1
ATOM 692 N N . ARG A 1 91 ? -2.401 -5.870 -5.363 1.00 97.19 91 ARG A N 1
ATOM 693 C CA . ARG A 1 91 ? -2.567 -5.780 -6.819 1.00 97.19 91 ARG A CA 1
ATOM 694 C C . ARG A 1 91 ? -1.315 -5.197 -7.472 1.00 97.19 91 ARG A C 1
ATOM 696 O O . ARG A 1 91 ? -0.824 -5.763 -8.449 1.00 97.19 91 ARG A O 1
ATOM 703 N N . ASP A 1 92 ? -0.778 -4.121 -6.906 1.00 96.81 92 ASP A N 1
ATOM 704 C CA . ASP A 1 92 ? 0.448 -3.497 -7.397 1.00 96.81 92 ASP A CA 1
ATOM 705 C C . ASP A 1 92 ? 1.645 -4.448 -7.272 1.00 96.81 92 ASP A C 1
ATOM 707 O O . ASP A 1 92 ? 2.408 -4.582 -8.221 1.00 96.81 92 ASP A O 1
ATOM 711 N N . LEU A 1 93 ? 1.782 -5.192 -6.168 1.00 96.56 93 LEU A N 1
ATOM 712 C CA . LEU A 1 93 ? 2.838 -6.201 -6.005 1.00 96.56 93 LEU A CA 1
ATOM 713 C C . LEU A 1 93 ? 2.786 -7.282 -7.090 1.00 96.56 93 LEU A C 1
ATOM 715 O O . LEU A 1 93 ? 3.819 -7.634 -7.662 1.00 96.56 93 LEU A O 1
ATOM 719 N N . ARG A 1 94 ? 1.588 -7.789 -7.410 1.00 96.31 94 ARG A N 1
ATOM 720 C CA . ARG A 1 94 ? 1.391 -8.762 -8.497 1.00 96.31 94 ARG A CA 1
ATOM 721 C C . ARG A 1 94 ? 1.789 -8.178 -9.853 1.00 96.31 94 ARG A C 1
ATOM 723 O O . ARG A 1 94 ? 2.440 -8.858 -10.646 1.00 96.31 94 ARG A O 1
ATOM 730 N N . GLN A 1 95 ? 1.436 -6.919 -10.102 1.00 95.75 95 GLN A N 1
ATOM 731 C CA . GLN A 1 95 ? 1.810 -6.213 -11.325 1.00 95.75 95 GLN A CA 1
ATOM 732 C C . GLN A 1 95 ? 3.328 -6.017 -11.423 1.00 95.75 95 GLN A C 1
ATOM 734 O O . GLN A 1 95 ? 3.918 -6.352 -12.447 1.00 95.75 95 GLN A O 1
ATOM 739 N N . VAL A 1 96 ? 3.971 -5.541 -10.354 1.00 94.81 96 VAL A N 1
ATOM 740 C CA . VAL A 1 96 ? 5.429 -5.369 -10.268 1.00 94.81 96 VAL A CA 1
ATOM 741 C C . VAL A 1 96 ? 6.139 -6.702 -10.493 1.00 94.81 96 VAL A C 1
ATOM 743 O O . VAL A 1 96 ? 7.086 -6.763 -11.270 1.00 94.81 96 VAL A O 1
ATOM 746 N N . HIS A 1 97 ? 5.662 -7.786 -9.875 1.00 94.00 97 HIS A N 1
ATOM 747 C CA . HIS A 1 97 ? 6.232 -9.120 -10.059 1.00 94.00 97 HIS A CA 1
ATOM 748 C C . HIS A 1 97 ? 6.185 -9.557 -11.524 1.00 94.00 97 HIS A C 1
ATOM 750 O O . HIS A 1 97 ? 7.209 -9.928 -12.094 1.00 94.00 97 HIS A O 1
ATOM 756 N N . ARG A 1 98 ? 5.022 -9.417 -12.168 1.00 93.50 98 ARG A N 1
ATOM 757 C CA . ARG A 1 98 ? 4.865 -9.702 -13.596 1.00 93.50 98 ARG A CA 1
ATOM 758 C C . ARG A 1 98 ? 5.791 -8.838 -14.461 1.00 93.50 98 ARG A C 1
ATOM 760 O O . ARG A 1 98 ? 6.407 -9.359 -15.385 1.00 93.50 98 ARG A O 1
ATOM 767 N N . LEU A 1 99 ? 5.889 -7.535 -14.191 1.00 91.31 99 LEU A N 1
ATOM 768 C CA . LEU A 1 99 ? 6.727 -6.617 -14.971 1.00 91.31 99 LEU A CA 1
ATOM 769 C C . LEU A 1 99 ? 8.221 -6.902 -14.794 1.00 91.31 99 LEU A C 1
ATOM 771 O O . LEU A 1 99 ? 8.952 -6.865 -15.778 1.00 91.31 99 LEU A O 1
ATOM 775 N N . ASN A 1 100 ? 8.666 -7.268 -13.593 1.00 88.44 100 ASN A N 1
ATOM 776 C CA . ASN A 1 100 ? 10.056 -7.654 -13.344 1.00 88.44 100 ASN A CA 1
ATOM 777 C C . ASN A 1 100 ? 10.463 -8.898 -14.144 1.00 88.44 100 ASN A C 1
ATOM 779 O O . ASN A 1 100 ? 11.584 -8.963 -14.641 1.00 88.44 100 ASN A O 1
ATOM 783 N N . LEU A 1 101 ? 9.549 -9.860 -14.310 1.00 87.94 101 LEU A N 1
ATOM 784 C CA . LEU A 1 101 ? 9.790 -11.049 -15.132 1.00 87.94 101 LEU A CA 1
ATOM 785 C C . LEU A 1 101 ? 9.858 -10.726 -16.633 1.00 87.94 101 LEU A C 1
ATOM 787 O O . LEU A 1 101 ? 10.610 -11.366 -17.364 1.00 87.94 101 LEU A O 1
ATOM 791 N N . LEU A 1 102 ? 9.082 -9.742 -17.098 1.00 87.56 102 LEU A N 1
ATOM 792 C CA . LEU A 1 102 ? 9.052 -9.330 -18.507 1.00 87.56 102 LEU A CA 1
ATOM 793 C C . LEU A 1 102 ? 10.232 -8.422 -18.880 1.00 87.56 102 LEU A C 1
ATOM 795 O O . LEU A 1 102 ? 10.786 -8.540 -19.971 1.00 87.56 102 LEU A O 1
ATOM 799 N N . PHE A 1 103 ? 10.621 -7.527 -17.974 1.00 81.38 103 PHE A N 1
ATOM 800 C CA . PHE A 1 103 ? 11.646 -6.511 -18.182 1.00 81.38 103 PHE A CA 1
ATOM 801 C C . PHE A 1 103 ? 12.817 -6.757 -17.232 1.00 81.38 103 PHE A C 1
ATOM 803 O O . PHE A 1 103 ? 12.947 -6.106 -16.194 1.00 81.38 103 PHE A O 1
ATOM 810 N N . MET A 1 104 ? 13.678 -7.710 -17.576 1.00 76.88 104 MET A N 1
ATOM 811 C CA . MET A 1 104 ? 14.884 -8.004 -16.800 1.00 76.88 104 MET A CA 1
ATOM 812 C C . MET A 1 104 ? 15.962 -6.944 -17.064 1.00 76.88 104 MET A C 1
ATOM 814 O O . MET A 1 104 ? 16.520 -6.906 -18.159 1.00 76.88 104 MET A O 1
ATOM 818 N N . LEU A 1 105 ? 16.262 -6.105 -16.067 1.00 67.38 105 LEU A N 1
ATOM 819 C CA . LEU A 1 105 ? 17.389 -5.158 -16.121 1.00 67.38 105 LEU A CA 1
A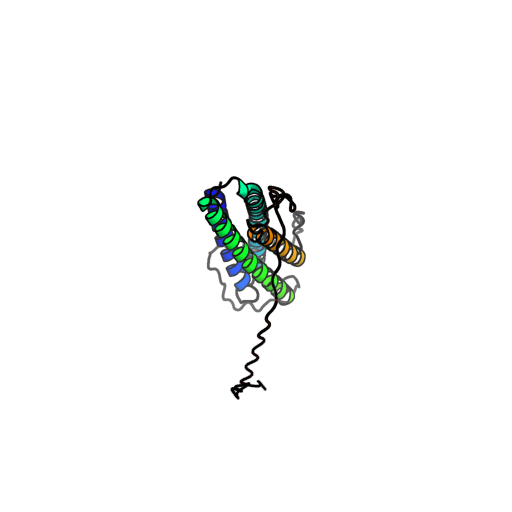TOM 820 C C . LEU A 1 105 ? 18.720 -5.795 -15.686 1.00 67.38 105 LEU A C 1
ATOM 822 O O . LEU A 1 105 ? 19.777 -5.270 -16.015 1.00 67.38 105 LEU A O 1
ATOM 826 N N . ASP A 1 106 ? 18.672 -6.949 -15.012 1.00 61.84 106 ASP A N 1
ATOM 827 C CA . ASP A 1 106 ? 19.849 -7.629 -14.448 1.00 61.84 106 ASP A CA 1
ATOM 828 C C . ASP A 1 106 ? 20.654 -8.426 -15.488 1.00 61.84 106 ASP A C 1
ATOM 830 O O . ASP A 1 106 ? 21.650 -9.063 -15.152 1.00 61.84 106 ASP A O 1
ATOM 834 N N . VAL A 1 107 ? 20.224 -8.430 -16.756 1.00 58.78 107 VAL A N 1
ATOM 835 C CA . VAL A 1 107 ? 20.931 -9.116 -17.842 1.00 58.78 107 VAL A CA 1
ATOM 836 C C . VAL A 1 107 ? 21.838 -8.110 -18.556 1.00 58.78 107 VAL A C 1
ATOM 838 O O . VAL A 1 107 ? 21.328 -7.238 -19.270 1.00 58.78 107 VAL A O 1
ATOM 841 N N . PRO A 1 108 ? 23.174 -8.239 -18.441 1.00 52.84 108 PRO A N 1
ATOM 842 C CA . PRO A 1 108 ? 24.099 -7.398 -19.187 1.00 52.84 108 PRO A CA 1
ATOM 843 C C . PRO A 1 108 ? 23.812 -7.506 -20.692 1.00 52.84 108 PRO A C 1
ATOM 845 O O . PRO A 1 108 ? 23.770 -8.604 -21.247 1.00 52.84 108 PRO A O 1
ATOM 848 N N . GLY A 1 109 ? 23.597 -6.370 -21.361 1.00 53.59 109 GLY A N 1
ATOM 849 C CA . GLY A 1 109 ? 23.453 -6.302 -22.821 1.00 53.59 109 GLY A CA 1
ATOM 850 C C . GLY A 1 109 ? 22.025 -6.203 -23.371 1.00 53.59 109 GLY A C 1
ATOM 851 O O . GLY A 1 109 ? 21.867 -6.105 -24.587 1.00 53.59 109 GLY A O 1
ATOM 852 N N . LYS A 1 110 ? 20.985 -6.163 -22.527 1.00 53.38 110 LYS A N 1
ATOM 853 C CA . LYS A 1 110 ? 19.613 -5.811 -22.945 1.00 53.38 110 LYS A CA 1
ATOM 854 C C . LYS A 1 110 ? 19.246 -4.419 -22.437 1.00 53.38 110 LYS A C 1
ATOM 856 O O . LYS A 1 110 ? 18.501 -4.264 -21.477 1.00 53.38 110 LYS A O 1
ATOM 861 N N . PHE A 1 111 ? 19.787 -3.391 -23.083 1.00 53.62 111 PHE A N 1
ATOM 862 C CA . PHE A 1 111 ? 19.363 -2.021 -22.816 1.00 53.62 111 PHE A CA 1
ATOM 863 C C . PHE A 1 111 ? 17.934 -1.845 -23.338 1.00 53.62 111 PHE A C 1
ATOM 865 O O . PHE A 1 111 ? 17.696 -1.958 -24.542 1.00 53.62 111 PHE A O 1
ATOM 872 N N . LEU A 1 112 ? 16.979 -1.577 -22.442 1.00 57.91 112 LEU A N 1
ATOM 873 C CA . LEU A 1 112 ? 15.707 -0.989 -22.855 1.00 57.91 112 LEU A CA 1
ATOM 874 C C . LEU A 1 112 ? 16.060 0.319 -23.567 1.00 57.91 112 LEU A C 1
ATOM 876 O O . LEU A 1 112 ? 16.837 1.117 -23.045 1.00 57.91 112 LEU A O 1
ATOM 880 N N . THR A 1 113 ? 15.593 0.475 -24.803 1.00 53.53 113 THR A N 1
ATOM 881 C CA . THR A 1 113 ? 15.935 1.595 -25.684 1.00 53.53 113 THR A CA 1
ATOM 882 C C . THR A 1 113 ? 15.753 2.920 -24.949 1.00 53.53 113 THR A C 1
ATOM 884 O O . THR A 1 113 ? 14.625 3.352 -24.721 1.00 53.53 113 THR A O 1
ATOM 887 N N . ASN A 1 114 ? 16.864 3.552 -24.566 1.00 55.06 114 ASN A N 1
ATOM 888 C CA . ASN A 1 114 ? 16.856 4.861 -23.933 1.00 55.06 114 ASN A CA 1
ATOM 889 C C . ASN A 1 114 ? 16.519 5.893 -25.015 1.00 55.06 114 ASN A C 1
ATOM 891 O O . ASN A 1 114 ? 17.362 6.248 -25.835 1.00 55.06 114 ASN A O 1
ATOM 895 N N . THR A 1 115 ? 15.264 6.335 -25.059 1.00 57.84 115 THR A N 1
ATOM 896 C CA . THR A 1 115 ? 14.785 7.318 -26.040 1.00 57.84 115 THR A CA 1
ATOM 897 C C . THR A 1 115 ? 15.141 8.762 -25.667 1.00 57.84 115 THR A C 1
ATOM 899 O O . THR A 1 115 ? 14.577 9.689 -26.239 1.00 57.84 115 THR A O 1
ATOM 902 N N . GLY A 1 116 ? 16.047 8.989 -24.705 1.00 57.31 116 GLY A N 1
ATOM 903 C CA . GLY A 1 116 ? 16.513 10.325 -24.316 1.00 57.31 116 GLY A CA 1
ATOM 904 C C . GLY A 1 116 ? 15.484 11.183 -23.571 1.00 57.31 116 GLY A C 1
ATOM 905 O O . GLY A 1 116 ? 15.777 12.328 -23.246 1.00 57.31 116 GLY A O 1
ATOM 906 N N . MET A 1 117 ? 14.294 10.650 -23.275 1.00 58.28 117 MET A N 1
ATOM 907 C CA . MET A 1 117 ? 13.316 11.306 -22.406 1.00 58.28 117 MET A CA 1
ATOM 908 C C . MET A 1 117 ? 13.538 10.837 -20.971 1.00 58.28 117 MET A C 1
ATOM 910 O O . MET A 1 117 ? 13.026 9.794 -20.569 1.00 58.28 117 MET A O 1
ATOM 914 N N . THR A 1 118 ? 14.324 11.593 -20.203 1.00 57.44 118 THR A N 1
ATOM 915 C CA . THR A 1 118 ? 14.412 11.391 -18.756 1.00 57.44 118 THR A CA 1
ATOM 916 C C . THR A 1 118 ? 13.139 11.919 -18.112 1.00 57.44 118 THR A C 1
ATOM 918 O O . THR A 1 118 ? 12.659 13.020 -18.376 1.00 57.44 118 THR A O 1
ATOM 921 N N . CYS A 1 119 ? 12.543 11.074 -17.296 1.00 56.03 119 CYS A N 1
ATOM 922 C CA . CYS A 1 119 ? 11.263 11.295 -16.662 1.00 56.03 119 CYS A CA 1
ATOM 923 C C . CYS A 1 119 ? 11.553 11.515 -15.181 1.00 56.03 119 CYS A C 1
ATOM 925 O O . CYS A 1 119 ? 11.328 10.637 -14.356 1.00 56.03 119 CYS A O 1
ATOM 927 N N . ASP A 1 120 ? 12.136 12.675 -14.872 1.00 56.06 120 ASP A N 1
ATOM 928 C CA . ASP A 1 120 ? 12.430 13.102 -13.505 1.00 56.06 120 ASP A CA 1
ATOM 929 C C . ASP A 1 120 ? 11.372 14.119 -13.051 1.00 56.06 120 ASP A C 1
ATOM 931 O O . ASP A 1 120 ? 11.517 15.317 -13.296 1.00 56.06 120 ASP A O 1
ATOM 935 N N . PRO A 1 121 ? 10.291 13.697 -12.368 1.00 51.97 121 PRO A N 1
ATOM 936 C CA . PRO A 1 121 ? 9.375 14.633 -11.712 1.00 51.97 121 PRO A CA 1
ATOM 937 C C . PRO A 1 121 ? 9.955 15.211 -10.406 1.00 51.97 121 PRO A C 1
ATOM 939 O O . PRO A 1 121 ? 9.407 16.157 -9.846 1.00 51.97 121 PRO A O 1
ATOM 942 N N . SER A 1 122 ? 11.063 14.660 -9.905 1.00 52.09 122 SER A N 1
ATOM 943 C CA . SER A 1 122 ? 11.805 15.155 -8.745 1.00 52.09 122 SER A CA 1
ATOM 944 C C . SER A 1 122 ? 13.287 15.047 -9.073 1.00 52.09 122 SER A C 1
ATOM 946 O O . SER A 1 122 ? 13.755 13.925 -9.228 1.00 52.09 122 SER A O 1
ATOM 948 N N . GLY A 1 123 ? 14.009 16.162 -9.201 1.00 47.00 123 GLY A N 1
ATOM 949 C CA . GLY A 1 123 ? 15.422 16.227 -9.619 1.00 47.00 123 GLY A CA 1
ATOM 950 C C . GLY A 1 123 ? 16.441 15.603 -8.653 1.00 47.00 123 GLY A C 1
ATOM 951 O O . GLY A 1 123 ? 17.476 16.199 -8.381 1.00 47.00 123 GLY A O 1
ATOM 952 N N . SER A 1 124 ? 16.145 14.426 -8.105 1.00 51.91 124 SER A N 1
ATOM 953 C CA . SER A 1 124 ? 17.100 13.565 -7.427 1.00 51.91 124 SER A CA 1
ATOM 954 C C . SER A 1 124 ? 17.928 12.889 -8.506 1.00 51.91 124 SER A C 1
ATOM 956 O O . SER A 1 124 ? 17.532 11.853 -9.034 1.00 51.91 124 SER A O 1
ATOM 958 N N . SER A 1 125 ? 19.064 13.492 -8.841 1.00 48.91 125 SER A N 1
ATOM 959 C CA . SER A 1 125 ? 20.115 12.843 -9.611 1.00 48.91 125 SER A CA 1
ATOM 960 C C . SER A 1 125 ? 20.443 11.512 -8.943 1.00 48.91 125 SER A C 1
ATOM 962 O O . SER A 1 125 ? 20.996 11.466 -7.848 1.00 48.91 125 SER A O 1
ATOM 964 N N . CYS A 1 126 ? 20.028 10.420 -9.575 1.00 51.53 126 CYS A N 1
ATOM 965 C CA . CYS A 1 126 ? 20.522 9.102 -9.237 1.00 51.53 126 CYS A CA 1
ATOM 966 C C . CYS A 1 126 ? 22.010 9.131 -9.577 1.00 51.53 126 CYS A C 1
ATOM 968 O O . CYS A 1 126 ? 22.357 9.118 -10.760 1.00 51.53 126 CYS A O 1
ATOM 970 N N . ASP A 1 127 ? 22.870 9.276 -8.570 1.00 48.91 127 ASP A N 1
ATOM 971 C CA . ASP A 1 127 ? 24.314 9.268 -8.760 1.00 48.91 127 ASP A CA 1
ATOM 972 C C . ASP A 1 127 ? 24.706 7.923 -9.376 1.00 48.91 127 ASP A C 1
ATOM 974 O O . ASP A 1 127 ? 24.812 6.894 -8.711 1.00 48.91 127 ASP A O 1
ATOM 978 N N . GLN A 1 128 ? 24.877 7.929 -10.697 1.00 51.31 128 GLN A N 1
ATOM 979 C CA . GLN A 1 128 ? 25.411 6.824 -11.479 1.00 51.31 128 GLN A CA 1
ATOM 980 C C . GLN A 1 128 ? 26.921 6.759 -11.244 1.00 51.31 128 GLN A C 1
ATOM 982 O O . GLN A 1 128 ? 27.711 7.031 -12.136 1.00 51.31 128 GLN A O 1
ATOM 987 N N . ASN A 1 129 ? 27.320 6.457 -10.015 1.00 42.66 129 ASN A N 1
ATOM 988 C CA . ASN A 1 129 ? 28.672 6.045 -9.662 1.00 42.66 129 ASN A CA 1
ATOM 989 C C . ASN A 1 129 ? 28.569 4.941 -8.607 1.00 42.66 129 ASN A C 1
ATOM 991 O O . ASN A 1 129 ? 29.068 5.068 -7.495 1.00 42.66 129 ASN A O 1
ATOM 995 N N . ALA A 1 130 ? 27.887 3.855 -8.961 1.00 46.41 130 ALA A N 1
ATOM 996 C CA . ALA A 1 130 ? 28.128 2.571 -8.330 1.00 46.41 130 ALA A CA 1
ATOM 997 C C . ALA A 1 130 ? 28.989 1.773 -9.306 1.00 46.41 130 ALA A C 1
ATOM 999 O O . ALA A 1 130 ? 28.505 1.173 -10.266 1.00 46.41 130 ALA A O 1
ATOM 1000 N N . ASP A 1 131 ? 30.293 1.870 -9.072 1.00 38.06 131 ASP A N 1
ATOM 1001 C CA . ASP A 1 131 ? 31.239 0.791 -9.305 1.00 38.06 131 ASP A CA 1
ATOM 1002 C C . ASP A 1 131 ? 30.534 -0.566 -9.128 1.00 38.06 131 ASP A C 1
ATOM 1004 O O . ASP A 1 131 ? 29.771 -0.757 -8.177 1.00 38.06 131 ASP A O 1
ATOM 1008 N N . LEU A 1 132 ? 30.758 -1.505 -10.047 1.00 46.56 132 LEU A N 1
ATOM 1009 C CA . LEU A 1 132 ? 30.286 -2.891 -9.941 1.00 46.56 132 LEU A CA 1
ATOM 1010 C C . LEU A 1 132 ? 31.104 -3.634 -8.866 1.00 46.56 132 LEU A C 1
ATOM 1012 O O . LEU A 1 132 ? 31.638 -4.715 -9.104 1.00 46.56 132 LEU A O 1
ATOM 1016 N N . GLY A 1 133 ? 31.251 -3.018 -7.697 1.00 35.75 133 GLY A N 1
ATOM 1017 C CA . GLY A 1 133 ? 31.943 -3.525 -6.533 1.00 35.75 133 GLY A CA 1
ATOM 1018 C C . GLY A 1 133 ? 30.912 -3.988 -5.523 1.00 35.75 133 GLY A C 1
ATOM 1019 O O . GLY A 1 133 ? 30.229 -3.163 -4.927 1.00 35.75 133 GLY A O 1
ATOM 1020 N N . ASP A 1 134 ? 30.789 -5.310 -5.406 1.00 44.44 134 ASP A N 1
ATOM 1021 C CA . ASP A 1 134 ? 30.572 -6.061 -4.162 1.00 44.44 134 ASP A CA 1
ATOM 1022 C C . ASP A 1 134 ? 29.943 -5.253 -3.010 1.00 44.44 134 ASP A C 1
ATOM 1024 O O . ASP A 1 134 ? 30.551 -4.996 -1.974 1.00 44.44 134 ASP A O 1
ATOM 1028 N N . GLY A 1 135 ? 28.715 -4.783 -3.227 1.00 37.16 135 GLY A N 1
ATOM 1029 C CA . GLY A 1 135 ? 27.940 -4.093 -2.212 1.00 37.16 135 GLY A CA 1
ATOM 1030 C C . GLY A 1 135 ? 27.331 -5.150 -1.319 1.00 37.16 135 GLY A C 1
ATOM 1031 O O . GLY A 1 135 ? 26.405 -5.839 -1.749 1.00 37.16 135 GLY A O 1
ATOM 1032 N N . GLU A 1 136 ? 27.885 -5.285 -0.113 1.00 41.19 136 GLU A N 1
ATOM 1033 C CA . GLU A 1 136 ? 27.370 -6.098 0.981 1.00 41.19 136 GLU A CA 1
ATOM 1034 C C . GLU A 1 136 ? 25.845 -6.119 0.933 1.00 41.19 136 GLU A C 1
ATOM 1036 O O . GLU A 1 136 ? 25.155 -5.137 1.220 1.00 41.19 136 GLU A O 1
ATOM 1041 N N . LYS A 1 137 ? 25.335 -7.266 0.487 1.00 42.25 137 LYS A N 1
ATOM 1042 C CA . LYS A 1 137 ? 23.931 -7.621 0.489 1.00 42.25 137 LYS A CA 1
ATOM 1043 C C . LYS A 1 137 ? 23.506 -7.521 1.944 1.00 42.25 137 LYS A C 1
ATOM 1045 O O . LYS A 1 137 ? 23.751 -8.450 2.707 1.00 42.25 137 LYS A O 1
ATOM 1050 N N . ALA A 1 138 ? 22.981 -6.363 2.340 1.00 39.06 138 ALA A N 1
ATOM 1051 C CA . ALA A 1 138 ? 22.448 -6.159 3.669 1.00 39.06 138 ALA A CA 1
ATOM 1052 C C . ALA A 1 138 ? 21.422 -7.268 3.876 1.00 39.06 138 ALA A C 1
ATOM 1054 O O . ALA A 1 138 ? 20.356 -7.272 3.260 1.00 39.06 138 ALA A O 1
ATOM 1055 N N . ASP A 1 139 ? 21.824 -8.247 4.679 1.00 38.78 139 ASP A N 1
ATOM 1056 C CA . ASP A 1 139 ? 21.123 -9.476 5.018 1.00 38.78 139 ASP A CA 1
ATOM 1057 C C . ASP A 1 139 ? 19.961 -9.151 5.965 1.00 38.78 139 ASP A C 1
ATOM 1059 O O . ASP A 1 139 ? 19.813 -9.678 7.061 1.00 38.78 139 ASP A O 1
ATOM 1063 N N . SER A 1 140 ? 19.134 -8.189 5.566 1.00 45.38 140 SER A N 1
ATOM 1064 C CA . SER A 1 140 ? 17.743 -8.193 5.956 1.00 45.38 140 SER A CA 1
ATOM 1065 C C . SER A 1 140 ? 17.101 -9.159 4.983 1.00 45.38 140 SER A C 1
ATOM 1067 O O . SER A 1 140 ? 17.097 -8.893 3.782 1.00 45.38 140 SER A O 1
ATOM 1069 N N . ALA A 1 141 ? 16.656 -10.311 5.483 1.00 55.03 141 ALA A N 1
ATOM 1070 C CA . ALA A 1 141 ? 15.968 -11.338 4.713 1.00 55.03 141 ALA A CA 1
ATOM 1071 C C . ALA A 1 141 ? 14.698 -10.750 4.071 1.00 55.03 141 ALA A C 1
ATOM 1073 O O . ALA A 1 141 ? 13.587 -10.887 4.583 1.00 55.03 141 ALA A O 1
ATOM 1074 N N . GLU A 1 142 ? 14.873 -10.022 2.969 1.00 64.12 142 GLU A N 1
ATOM 1075 C CA . GLU A 1 142 ? 13.792 -9.416 2.224 1.00 64.12 142 GLU A CA 1
ATOM 1076 C C . GLU A 1 142 ? 12.990 -10.562 1.623 1.00 64.12 142 GLU A C 1
ATOM 1078 O O . GLU A 1 142 ? 13.507 -11.385 0.862 1.00 64.12 142 GLU A O 1
ATOM 1083 N N . LEU A 1 143 ? 11.722 -10.642 2.027 1.00 77.38 143 LEU A N 1
ATOM 1084 C CA . LEU A 1 143 ? 10.789 -11.623 1.502 1.00 77.38 143 LEU A CA 1
ATOM 1085 C C . LEU A 1 143 ? 10.798 -11.539 -0.023 1.00 77.38 143 LEU A C 1
ATOM 1087 O O . LEU A 1 143 ? 10.743 -10.446 -0.597 1.00 77.38 143 LEU A O 1
ATOM 1091 N N . SER A 1 144 ? 10.819 -12.698 -0.682 1.00 89.25 144 SER A N 1
ATOM 1092 C CA . SER A 1 144 ? 10.586 -12.730 -2.120 1.00 89.25 144 SER A CA 1
ATOM 1093 C C . SER A 1 144 ? 9.258 -12.037 -2.427 1.00 89.25 144 SER A C 1
ATOM 1095 O O . SER A 1 144 ? 8.326 -12.044 -1.618 1.00 89.25 144 SER A O 1
ATOM 1097 N N . LEU A 1 145 ? 9.155 -11.427 -3.606 1.00 90.50 145 LEU A N 1
ATOM 1098 C CA . LEU A 1 145 ? 7.956 -10.674 -3.971 1.00 90.50 145 LEU A CA 1
ATOM 1099 C C . LEU A 1 145 ? 6.692 -11.555 -3.918 1.00 90.50 145 LEU A C 1
ATOM 1101 O O . LEU A 1 145 ? 5.632 -11.095 -3.510 1.00 90.50 145 LEU A O 1
ATOM 1105 N N . GLU A 1 146 ? 6.832 -12.841 -4.248 1.00 92.88 146 GLU A N 1
ATOM 1106 C CA . GLU A 1 146 ? 5.792 -13.865 -4.100 1.00 92.88 146 GLU A CA 1
ATOM 1107 C C . GLU A 1 146 ? 5.413 -14.113 -2.635 1.00 92.88 146 GLU A C 1
ATOM 1109 O O . GLU A 1 146 ? 4.229 -14.093 -2.297 1.00 92.88 146 GLU A O 1
ATOM 1114 N N . ALA A 1 147 ? 6.401 -14.295 -1.751 1.00 94.19 147 ALA A N 1
ATOM 1115 C CA . ALA A 1 147 ? 6.157 -14.473 -0.322 1.00 94.19 147 ALA A CA 1
ATOM 1116 C C . ALA A 1 147 ? 5.460 -13.244 0.276 1.00 94.19 147 ALA A C 1
ATOM 1118 O O . ALA A 1 147 ? 4.513 -13.385 1.045 1.00 94.19 147 ALA A O 1
ATOM 1119 N N . LEU A 1 148 ? 5.856 -12.040 -0.143 1.00 94.69 148 LEU A N 1
ATOM 1120 C CA . LEU A 1 148 ? 5.219 -10.799 0.282 1.00 94.69 148 LEU A CA 1
ATOM 1121 C C . LEU A 1 148 ? 3.760 -10.691 -0.200 1.00 94.69 148 LEU A C 1
ATOM 1123 O O . LEU A 1 148 ? 2.896 -10.259 0.560 1.00 94.69 148 LEU A O 1
ATOM 1127 N N . ILE A 1 149 ? 3.451 -11.107 -1.434 1.00 95.75 149 ILE A N 1
ATOM 1128 C CA . ILE A 1 149 ? 2.067 -11.141 -1.947 1.00 95.75 149 ILE A CA 1
ATOM 1129 C C . ILE A 1 149 ? 1.185 -12.046 -1.077 1.00 95.75 149 ILE A C 1
ATOM 1131 O O . ILE A 1 149 ? 0.036 -11.692 -0.783 1.00 95.75 149 ILE A O 1
ATOM 1135 N N . LEU A 1 150 ? 1.713 -13.205 -0.673 1.00 96.19 150 LEU A N 1
ATOM 1136 C CA . LEU A 1 150 ? 1.018 -14.137 0.214 1.00 96.19 150 LEU A CA 1
ATOM 1137 C C . LEU A 1 150 ? 0.852 -13.556 1.620 1.00 96.19 150 LEU A C 1
ATOM 1139 O O . LEU A 1 150 ? -0.231 -13.666 2.193 1.00 96.19 150 LEU A O 1
ATOM 1143 N N . GLU A 1 151 ? 1.885 -12.896 2.140 1.00 95.06 151 GLU A N 1
ATOM 1144 C CA . GLU A 1 151 ? 1.890 -12.272 3.462 1.00 95.06 151 GLU A CA 1
ATOM 1145 C C . GLU A 1 151 ? 0.840 -11.167 3.582 1.00 95.06 151 GLU A C 1
ATOM 1147 O O . GLU A 1 151 ? -0.008 -11.206 4.475 1.00 95.06 151 GLU A O 1
ATOM 1152 N N . VAL A 1 152 ? 0.822 -10.229 2.631 1.00 95.62 152 VAL A N 1
ATOM 1153 C CA . VAL A 1 152 ? -0.178 -9.151 2.579 1.00 95.62 152 VAL A CA 1
ATOM 1154 C C . VAL A 1 152 ? -1.587 -9.734 2.439 1.00 95.62 152 VAL A C 1
ATOM 1156 O O . VAL A 1 152 ? -2.518 -9.287 3.108 1.00 95.62 152 VAL A O 1
ATOM 1159 N N . GLY A 1 153 ? -1.748 -10.787 1.630 1.00 94.88 153 GLY A N 1
ATOM 1160 C CA . GLY A 1 153 ? -3.024 -11.491 1.481 1.00 94.88 153 GLY A CA 1
ATOM 1161 C C . GLY A 1 153 ? -3.466 -12.254 2.734 1.00 94.88 153 GLY A C 1
ATOM 116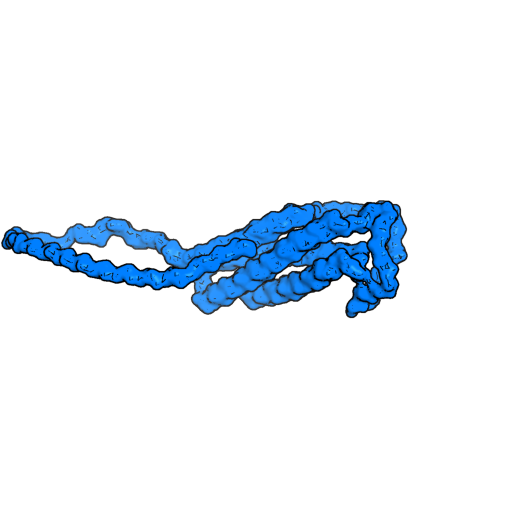2 O O . GLY A 1 153 ? -4.663 -12.466 2.940 1.00 94.88 153 GLY A O 1
ATOM 1163 N N . ARG A 1 154 ? -2.530 -12.693 3.581 1.00 95.38 154 ARG A N 1
ATOM 1164 C CA . ARG A 1 154 ? -2.833 -13.280 4.891 1.00 95.38 154 ARG A CA 1
ATOM 1165 C C . ARG A 1 154 ? -3.272 -12.194 5.868 1.00 95.38 154 ARG A C 1
ATOM 1167 O O . ARG A 1 154 ? -4.347 -12.315 6.446 1.00 95.38 154 ARG A O 1
ATOM 1174 N N . LEU A 1 155 ? -2.498 -11.114 5.970 1.00 94.00 155 LEU A N 1
ATOM 1175 C CA . LEU A 1 155 ? -2.771 -9.984 6.859 1.00 94.00 155 LEU A CA 1
ATOM 1176 C C . LEU A 1 155 ? -4.144 -9.349 6.592 1.00 94.00 155 LEU A C 1
ATOM 1178 O O . LEU A 1 155 ? -4.901 -9.086 7.524 1.00 94.00 155 LEU A O 1
ATOM 1182 N N . MET A 1 156 ? -4.488 -9.140 5.319 1.00 93.50 156 MET A N 1
ATOM 1183 C CA . MET A 1 156 ? -5.788 -8.599 4.912 1.00 93.50 156 MET A CA 1
ATOM 1184 C C . MET A 1 156 ? -6.943 -9.495 5.381 1.00 93.50 156 MET A C 1
ATOM 1186 O O . MET A 1 156 ? -7.858 -9.014 6.048 1.00 93.50 156 MET A O 1
ATOM 1190 N N . ARG A 1 157 ? -6.851 -10.810 5.136 1.00 92.12 157 ARG A N 1
ATOM 1191 C CA . ARG A 1 157 ? -7.863 -11.783 5.581 1.00 92.12 157 ARG A CA 1
ATOM 1192 C C . ARG A 1 157 ? -7.995 -11.840 7.099 1.00 92.12 157 ARG A C 1
ATOM 1194 O O . ARG A 1 157 ? -9.104 -11.951 7.609 1.00 92.12 157 ARG A O 1
ATOM 1201 N N . GLU A 1 158 ? -6.887 -11.773 7.834 1.00 91.31 158 GLU A N 1
ATOM 1202 C CA . GLU A 1 158 ? -6.905 -11.765 9.303 1.00 91.31 158 GLU A CA 1
ATOM 1203 C C . GLU A 1 158 ? -7.676 -10.559 9.858 1.00 91.31 158 GLU A C 1
ATOM 1205 O O . GLU A 1 158 ? -8.497 -10.709 10.769 1.00 91.31 158 GLU A O 1
ATOM 1210 N N . VAL A 1 159 ? -7.450 -9.371 9.289 1.00 88.75 159 VAL A N 1
ATOM 1211 C CA . VAL A 1 159 ? -8.179 -8.158 9.675 1.00 88.75 159 VAL A CA 1
ATOM 1212 C C . VAL A 1 159 ? -9.657 -8.269 9.290 1.00 88.75 159 VAL A C 1
ATOM 1214 O O . VAL A 1 159 ? -10.515 -8.005 10.130 1.00 88.75 159 VAL A O 1
ATOM 1217 N N . GLU A 1 160 ? -9.976 -8.719 8.075 1.00 87.50 160 GLU A N 1
ATOM 1218 C CA . GLU A 1 160 ? -11.358 -8.886 7.603 1.00 87.50 160 GLU A CA 1
ATOM 1219 C C . GLU A 1 160 ? -12.162 -9.873 8.452 1.00 87.50 160 GLU A C 1
ATOM 1221 O O . GLU A 1 160 ? -13.268 -9.546 8.881 1.00 87.50 160 GLU A O 1
ATOM 1226 N N . MET A 1 161 ? -11.600 -11.046 8.763 1.00 85.75 161 MET A N 1
ATOM 1227 C CA . MET A 1 161 ? -12.265 -12.049 9.602 1.00 85.75 161 MET A CA 1
ATOM 1228 C C . MET A 1 161 ? -12.584 -11.502 10.998 1.00 85.75 161 MET A C 1
ATOM 1230 O O . MET A 1 161 ? -13.644 -11.794 11.551 1.00 85.75 161 MET A O 1
ATOM 1234 N N . LYS A 1 162 ? -11.704 -10.668 11.567 1.00 82.44 162 LYS A N 1
ATOM 1235 C CA . LYS A 1 162 ? -11.956 -10.021 12.862 1.00 82.44 162 LYS A CA 1
ATOM 1236 C C . LYS A 1 162 ? -12.983 -8.894 12.796 1.00 82.44 162 LYS A C 1
ATOM 1238 O O . LYS A 1 162 ? -13.666 -8.662 13.788 1.00 82.44 162 LYS A O 1
ATOM 1243 N N . VAL A 1 163 ? -13.090 -8.192 11.669 1.00 79.75 163 VAL A N 1
ATOM 1244 C CA . VAL A 1 163 ? -14.102 -7.140 11.463 1.00 79.75 163 VAL A CA 1
ATOM 1245 C C . VAL A 1 163 ? -15.487 -7.743 11.219 1.00 79.75 163 VAL A C 1
ATOM 1247 O O . VAL A 1 163 ? -16.476 -7.204 11.710 1.00 79.75 163 VAL A O 1
ATOM 1250 N N . GLN A 1 164 ? -15.558 -8.849 10.474 1.00 63.50 164 GLN A N 1
ATOM 1251 C CA . GLN A 1 164 ? -16.809 -9.504 10.081 1.00 63.50 164 GLN A CA 1
ATOM 1252 C C . GLN A 1 164 ? -17.402 -10.415 11.160 1.00 63.50 164 GLN A C 1
ATOM 1254 O O . GLN A 1 164 ? -18.540 -10.847 10.996 1.00 63.50 164 GLN A O 1
ATOM 1259 N N . ALA A 1 165 ? -16.683 -10.701 12.252 1.00 59.91 165 ALA A N 1
ATOM 1260 C CA . ALA A 1 165 ? -17.216 -11.456 13.383 1.00 59.91 165 ALA A CA 1
ATOM 1261 C C . ALA A 1 165 ? -18.453 -10.730 13.963 1.00 59.91 165 ALA A C 1
ATOM 1263 O O . ALA A 1 165 ? -18.303 -9.667 14.579 1.00 59.91 165 ALA A O 1
ATOM 1264 N N . PRO A 1 166 ? -19.684 -11.244 13.764 1.00 52.28 166 PRO A N 1
ATOM 1265 C CA . PRO A 1 166 ? -20.882 -10.528 14.171 1.00 52.28 166 PRO A CA 1
ATOM 1266 C C . PRO A 1 166 ? -20.969 -10.462 15.695 1.00 52.28 166 PRO A C 1
ATOM 1268 O O . PRO A 1 166 ? -20.742 -11.450 16.387 1.00 52.28 166 PRO A O 1
ATOM 1271 N N . VAL A 1 167 ? -21.419 -9.322 16.221 1.00 52.97 167 VAL A N 1
ATOM 1272 C CA . VAL A 1 167 ? -21.740 -9.118 17.651 1.00 52.97 167 VAL A CA 1
ATOM 1273 C C . VAL A 1 167 ? -22.773 -10.132 18.192 1.00 52.97 167 VAL A C 1
ATOM 1275 O O . VAL A 1 167 ? -22.910 -10.283 19.401 1.00 52.97 167 VAL A O 1
ATOM 1278 N N . TRP A 1 168 ? -23.477 -10.839 17.304 1.00 44.03 168 TRP A N 1
ATOM 1279 C CA . TRP A 1 168 ? -24.571 -11.768 17.592 1.00 44.03 168 TRP A CA 1
ATOM 1280 C C . TRP A 1 168 ? -24.150 -13.238 17.661 1.00 44.03 168 TRP A C 1
ATOM 1282 O O . TRP A 1 168 ? -25.016 -14.109 17.685 1.00 44.03 168 TRP A O 1
ATOM 1292 N N . SER A 1 169 ? -22.857 -13.557 17.763 1.00 50.88 169 SER A N 1
ATOM 1293 C CA . SER A 1 169 ? -22.474 -14.815 18.413 1.00 50.88 169 SER A CA 1
ATOM 1294 C C . SER A 1 169 ? -22.835 -14.699 19.902 1.00 50.88 169 SER A C 1
ATOM 1296 O O . SER A 1 169 ? -21.968 -14.514 20.757 1.00 50.88 169 SER A O 1
ATOM 1298 N N . SER A 1 170 ? -24.137 -14.676 20.199 1.00 52.97 170 SER A N 1
ATOM 1299 C CA . SER A 1 170 ? -24.648 -14.722 21.553 1.00 52.97 170 SER A CA 1
ATOM 1300 C C . SER A 1 170 ? -24.253 -16.082 22.096 1.00 52.97 170 SER A C 1
ATOM 1302 O O . SER A 1 170 ? -24.730 -17.108 21.608 1.00 52.97 170 SER A O 1
ATOM 1304 N N . GLU A 1 171 ? -23.391 -16.109 23.106 1.00 56.03 171 GLU A N 1
ATOM 1305 C CA . GLU A 1 171 ? -23.458 -17.204 24.063 1.00 56.03 171 GLU A CA 1
ATOM 1306 C C . GLU A 1 171 ? -24.906 -17.248 24.544 1.00 56.03 171 GLU A C 1
ATOM 1308 O O . GLU A 1 171 ? -25.415 -16.254 25.071 1.00 56.03 171 GLU A O 1
ATOM 1313 N N . ALA A 1 172 ? -25.593 -18.357 24.260 1.00 52.41 172 ALA A N 1
ATOM 1314 C CA . ALA A 1 172 ? -26.930 -18.608 24.763 1.00 52.41 172 ALA A CA 1
ATOM 1315 C C . ALA A 1 172 ? -26.868 -18.447 26.285 1.00 52.41 172 ALA A C 1
ATOM 1317 O O . ALA A 1 172 ? -26.360 -19.308 26.993 1.00 52.41 172 ALA A O 1
ATOM 1318 N N . THR A 1 173 ? -27.310 -17.294 26.791 1.00 56.47 173 THR A N 1
ATOM 1319 C CA . THR A 1 173 ? -27.261 -16.983 28.229 1.00 56.47 173 THR A CA 1
ATOM 1320 C C . THR A 1 173 ? -28.449 -17.624 28.957 1.00 56.47 173 THR A C 1
ATOM 1322 O O . THR A 1 173 ? -28.705 -17.358 30.125 1.00 56.47 173 THR A O 1
ATOM 1325 N N . THR A 1 174 ? -29.185 -18.493 28.271 1.00 61.09 174 THR A N 1
ATOM 1326 C CA . THR A 1 174 ? -30.323 -19.229 28.800 1.00 61.09 174 THR A CA 1
ATOM 1327 C C . THR A 1 174 ? -30.129 -20.707 28.509 1.00 61.09 174 THR A C 1
ATOM 1329 O O . THR A 1 174 ? -30.055 -21.115 27.349 1.00 61.09 174 THR A O 1
ATOM 1332 N N . GLU A 1 175 ? -30.052 -21.496 29.582 1.00 54.84 175 GLU A N 1
ATOM 1333 C CA . GLU A 1 175 ? -30.203 -22.950 29.545 1.00 54.84 175 GLU A CA 1
ATOM 1334 C C . GLU A 1 175 ? -31.457 -23.289 28.706 1.00 54.84 175 GLU A C 1
ATOM 1336 O O . GLU A 1 175 ? -32.540 -22.789 29.038 1.00 54.84 175 GLU A O 1
ATOM 1341 N N . PRO A 1 176 ? -31.353 -24.115 27.645 1.00 57.28 176 PRO A N 1
ATOM 1342 C CA . PRO A 1 176 ? -32.438 -24.389 26.688 1.00 57.28 176 PRO A CA 1
ATOM 1343 C C . PRO A 1 176 ? -33.717 -25.023 27.267 1.00 57.28 176 PRO A C 1
ATOM 1345 O O . PRO A 1 176 ? -34.637 -25.320 26.514 1.00 57.28 176 PRO A O 1
ATOM 1348 N N . TRP A 1 177 ? -33.777 -25.262 28.578 1.00 60.50 177 TRP A N 1
ATOM 1349 C CA . TRP A 1 177 ? -34.813 -26.053 29.246 1.00 60.50 177 TRP A CA 1
ATOM 1350 C C . TRP A 1 177 ? -35.528 -25.305 30.375 1.00 60.50 177 TRP A C 1
ATOM 1352 O O . TRP A 1 177 ? -36.152 -25.929 31.229 1.00 60.50 177 TRP A O 1
ATOM 1362 N N . THR A 1 178 ? -35.454 -23.973 30.404 1.00 54.38 178 THR A N 1
ATOM 1363 C CA . THR A 1 178 ? -36.125 -23.171 31.443 1.00 54.38 178 THR A CA 1
ATOM 1364 C C . THR A 1 178 ? -37.493 -22.656 30.994 1.00 54.38 178 THR A C 1
ATOM 1366 O O . THR A 1 178 ? -37.831 -21.501 31.234 1.00 54.38 178 THR A O 1
ATOM 1369 N N . GLU A 1 179 ? -38.301 -23.498 30.352 1.00 54.47 179 GLU A N 1
ATOM 1370 C CA . GLU A 1 179 ? -39.716 -23.199 30.144 1.00 54.47 179 GLU A CA 1
ATOM 1371 C C . GLU A 1 179 ? -40.593 -24.363 30.621 1.00 54.47 179 GLU A C 1
ATOM 1373 O O . GLU A 1 179 ? -40.430 -25.507 30.210 1.00 54.47 179 GLU A O 1
ATOM 1378 N N . VAL A 1 180 ? -41.545 -23.992 31.485 1.00 54.91 180 VAL A N 1
ATOM 1379 C CA . VAL A 1 180 ? -42.727 -24.736 31.944 1.00 54.91 180 VAL A CA 1
ATOM 1380 C C . VAL A 1 180 ? -42.475 -25.873 32.940 1.00 54.91 180 VAL A C 1
ATOM 1382 O O . VAL A 1 180 ? -42.248 -27.019 32.582 1.00 54.91 180 VAL A O 1
ATOM 1385 N N . ASN A 1 181 ? -42.669 -25.559 34.225 1.00 52.44 181 ASN A N 1
ATOM 1386 C CA . ASN A 1 181 ? -43.524 -26.385 35.082 1.00 52.44 181 ASN A CA 1
ATOM 1387 C C . ASN A 1 181 ? -44.041 -25.564 36.267 1.00 52.44 181 ASN A C 1
ATOM 1389 O O . ASN A 1 181 ? -43.505 -25.608 37.372 1.00 52.44 181 ASN A O 1
ATOM 1393 N N . SER A 1 182 ? -45.115 -24.818 36.013 1.00 49.38 182 SER A N 1
ATOM 1394 C CA . SER A 1 182 ? -45.967 -24.257 37.055 1.00 49.38 182 SER A CA 1
ATOM 1395 C C . SER A 1 182 ? -47.433 -24.451 36.665 1.00 49.38 182 SER A C 1
ATOM 1397 O O . SER A 1 182 ? -47.878 -23.891 35.669 1.00 49.38 182 SER A O 1
ATOM 1399 N N . VAL A 1 183 ? -48.140 -25.178 37.540 1.00 45.78 183 VAL A N 1
ATOM 1400 C CA . VAL A 1 183 ? -49.602 -25.220 37.760 1.00 45.78 183 VAL A CA 1
ATOM 1401 C C . VAL A 1 183 ? -50.433 -26.163 36.869 1.00 45.78 183 VAL A C 1
ATOM 1403 O O . VAL A 1 183 ? -50.855 -25.825 35.773 1.00 45.78 183 VAL A O 1
ATOM 1406 N N . ASP A 1 184 ? -50.633 -27.373 37.405 1.00 50.66 184 ASP A N 1
ATOM 1407 C CA . ASP A 1 184 ? -51.919 -27.971 37.824 1.00 50.66 184 ASP A CA 1
ATOM 1408 C C . ASP A 1 184 ? -53.208 -27.646 37.031 1.00 50.66 184 ASP A C 1
ATOM 1410 O O . ASP A 1 184 ? -53.610 -26.489 36.928 1.00 50.66 184 ASP A O 1
ATOM 1414 N N . GLY A 1 185 ? -53.936 -28.699 36.626 1.00 43.44 185 GLY A N 1
ATOM 1415 C CA . GLY A 1 185 ? -55.402 -28.647 36.540 1.00 43.44 185 GLY A CA 1
ATOM 1416 C C . GLY A 1 185 ? -56.086 -29.059 35.227 1.00 43.44 185 GLY A C 1
ATOM 1417 O O . GLY A 1 185 ? -56.323 -28.226 34.364 1.00 43.44 185 GLY A O 1
ATOM 1418 N N . CYS A 1 186 ? -56.582 -30.302 35.235 1.00 38.62 186 CYS A N 1
ATOM 1419 C CA . CYS A 1 186 ? -57.904 -30.750 34.758 1.00 38.62 186 CYS A CA 1
ATOM 1420 C C . CYS A 1 186 ? -58.212 -30.865 33.247 1.00 38.62 186 CYS A C 1
ATOM 1422 O O . CYS A 1 186 ? -58.143 -29.921 32.467 1.00 38.62 186 CYS A O 1
ATOM 1424 N N . ASP A 1 187 ? -58.676 -32.070 32.905 1.00 44.12 187 ASP A N 1
ATOM 1425 C CA . ASP A 1 187 ? -59.247 -32.523 31.641 1.00 44.12 187 ASP A CA 1
ATOM 1426 C C . ASP A 1 187 ? -60.383 -31.635 31.100 1.00 44.12 187 ASP A C 1
ATOM 1428 O O . ASP A 1 187 ? -61.211 -31.130 31.858 1.00 44.12 187 ASP A O 1
ATOM 1432 N N . THR A 1 188 ? -60.515 -31.548 29.771 1.00 41.94 188 THR A N 1
ATOM 1433 C CA . THR A 1 188 ? -61.742 -31.917 29.026 1.00 41.94 188 THR A CA 1
ATOM 1434 C C . THR A 1 188 ? -61.570 -31.719 27.515 1.00 41.94 188 THR A C 1
ATOM 1436 O O . THR A 1 188 ? -60.866 -30.838 27.035 1.00 41.94 188 THR A O 1
ATOM 1439 N N . ALA A 1 189 ? -62.205 -32.619 26.770 1.00 48.50 189 ALA A N 1
ATOM 1440 C CA . ALA A 1 189 ? -62.096 -32.835 25.335 1.00 48.50 189 ALA A CA 1
ATOM 1441 C C . ALA A 1 189 ? -62.863 -31.830 24.448 1.00 48.50 189 ALA A C 1
ATOM 1443 O O . ALA A 1 189 ? -63.944 -31.375 24.819 1.00 48.50 189 ALA A O 1
ATOM 1444 N N . SER A 1 190 ? -62.393 -31.624 23.210 1.00 45.25 190 SER A N 1
ATOM 1445 C CA . SER A 1 190 ? -63.215 -31.637 21.975 1.00 45.25 190 SER A CA 1
ATOM 1446 C C . SER A 1 190 ? -62.340 -31.427 20.729 1.00 45.25 190 SER A C 1
ATOM 1448 O O . SER A 1 190 ? -61.519 -30.521 20.716 1.00 45.25 190 SER A O 1
ATOM 1450 N N . THR A 1 191 ? -62.297 -32.373 19.786 1.00 39.03 191 THR A N 1
ATOM 1451 C CA . THR A 1 191 ? -63.137 -32.535 18.569 1.00 39.03 191 THR A CA 1
ATOM 1452 C C . THR A 1 191 ? -62.792 -31.565 17.425 1.00 39.03 191 THR A C 1
ATOM 1454 O O . THR A 1 191 ? -63.223 -30.421 17.430 1.00 39.03 191 THR A O 1
ATOM 1457 N N . ASP A 1 192 ? -61.980 -32.082 16.493 1.00 41.78 192 ASP A N 1
ATOM 1458 C CA . ASP A 1 192 ? -62.102 -32.101 15.019 1.00 41.78 192 ASP A CA 1
ATOM 1459 C C . ASP A 1 192 ? -62.690 -30.890 14.256 1.00 41.78 192 ASP A C 1
ATOM 1461 O O . ASP A 1 192 ? -63.785 -30.431 14.566 1.00 41.78 192 ASP A O 1
ATOM 1465 N N . VAL A 1 193 ? -61.994 -30.461 13.189 1.00 47.75 193 VAL A N 1
ATOM 1466 C CA . VAL A 1 193 ? -62.510 -30.264 11.810 1.00 47.75 193 VAL A CA 1
ATOM 1467 C C . VAL A 1 193 ? -61.383 -29.719 10.915 1.00 47.75 193 VAL A C 1
ATOM 1469 O O . VAL A 1 193 ? -60.817 -28.651 11.146 1.00 47.75 193 VAL A O 1
ATOM 1472 N N 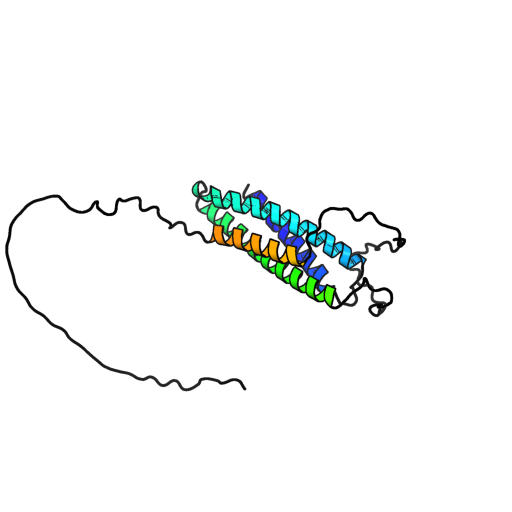. LEU A 1 194 ? -61.089 -30.493 9.870 1.00 45.16 194 LEU A N 1
ATOM 1473 C CA . LEU A 1 194 ? -60.228 -30.192 8.728 1.00 45.16 194 LEU A CA 1
ATOM 1474 C C . LEU A 1 194 ? -60.890 -29.185 7.776 1.00 45.16 194 LEU A C 1
ATOM 1476 O O . LEU A 1 194 ? -62.061 -29.354 7.442 1.00 45.16 194 LEU A O 1
ATOM 1480 N N . THR A 1 195 ? -60.109 -28.260 7.217 1.00 43.31 195 THR A N 1
ATOM 1481 C CA . THR A 1 195 ? -60.349 -27.720 5.867 1.00 43.31 195 THR A CA 1
ATOM 1482 C C . THR A 1 195 ? -59.009 -27.439 5.189 1.00 43.31 195 THR A C 1
ATOM 1484 O O . THR A 1 195 ? -58.339 -26.455 5.501 1.00 43.31 195 THR A O 1
ATOM 1487 N N . GLU A 1 196 ? -58.623 -28.329 4.276 1.00 50.88 196 GLU A N 1
ATOM 1488 C CA . GLU A 1 196 ? -57.629 -28.077 3.234 1.00 50.88 196 GLU A CA 1
ATOM 1489 C C . GLU A 1 196 ? -58.335 -27.334 2.092 1.00 50.88 196 GLU A C 1
ATOM 1491 O O . GLU A 1 196 ? -59.373 -27.789 1.613 1.00 50.88 196 GLU A O 1
ATOM 1496 N N . GLU A 1 197 ? -57.792 -26.199 1.654 1.00 47.66 197 GLU A N 1
ATOM 1497 C CA . GLU A 1 197 ? -58.188 -25.572 0.391 1.00 47.66 197 GLU A CA 1
ATOM 1498 C C . GLU A 1 197 ? -56.924 -25.335 -0.445 1.00 47.66 197 GLU A C 1
ATOM 1500 O O . GLU A 1 197 ? -56.137 -24.420 -0.194 1.00 47.66 197 GLU A O 1
ATOM 1505 N N . GLU A 1 198 ? -56.709 -26.226 -1.416 1.00 42.66 198 GLU A N 1
ATOM 1506 C CA . GLU A 1 198 ? -55.842 -25.984 -2.564 1.00 42.66 198 GLU A CA 1
ATOM 1507 C C . GLU A 1 198 ? -56.514 -24.967 -3.492 1.00 42.66 198 GLU A C 1
ATOM 1509 O O . GLU A 1 198 ? -57.660 -25.151 -3.901 1.00 42.66 198 GLU A O 1
ATOM 1514 N N . VAL A 1 199 ? -55.765 -23.947 -3.916 1.00 44.59 199 VAL A N 1
ATOM 1515 C CA .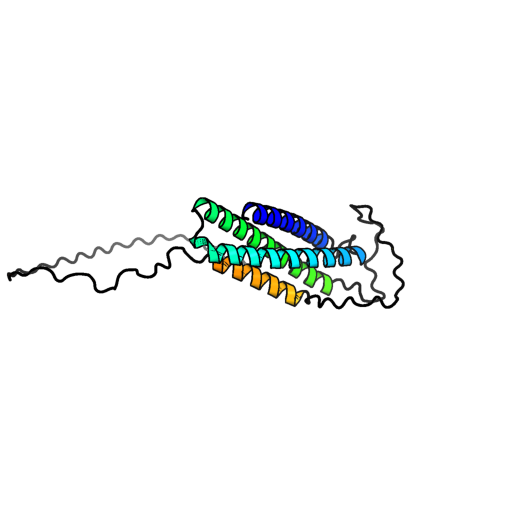 VAL A 1 199 ? -56.075 -23.217 -5.149 1.00 44.59 199 VAL A CA 1
ATOM 1516 C C . VAL A 1 199 ? -54.818 -23.164 -6.006 1.00 44.59 199 VAL A C 1
ATOM 1518 O O . VAL A 1 199 ? -53.902 -22.371 -5.788 1.00 44.59 199 VAL A O 1
ATOM 1521 N N . GLU A 1 200 ? -54.791 -24.044 -6.998 1.00 43.59 200 GLU A N 1
ATOM 1522 C CA . GLU A 1 200 ? -53.890 -23.992 -8.136 1.00 43.59 200 GLU A CA 1
ATOM 1523 C C . GLU A 1 200 ? -54.415 -22.938 -9.129 1.00 43.59 200 GLU A C 1
ATOM 1525 O O . GLU A 1 200 ? -55.554 -23.008 -9.589 1.00 43.59 200 GLU A O 1
ATOM 1530 N N . ALA A 1 201 ? -53.592 -21.955 -9.494 1.00 40.38 201 ALA A N 1
ATOM 1531 C CA . ALA A 1 201 ? -53.809 -21.153 -10.696 1.00 40.38 201 ALA A CA 1
ATOM 1532 C C . ALA A 1 201 ? -52.458 -20.697 -11.251 1.00 40.38 201 ALA A C 1
ATOM 1534 O O . ALA A 1 201 ? -51.843 -19.736 -10.788 1.00 40.38 201 ALA A O 1
ATOM 1535 N N . GLY A 1 202 ? -51.979 -21.434 -12.252 1.00 39.09 202 GLY A N 1
ATOM 1536 C CA . GLY A 1 202 ? -50.776 -21.099 -12.994 1.00 39.09 202 GLY A CA 1
ATOM 1537 C C . GLY A 1 202 ? -50.900 -19.781 -13.758 1.00 39.09 202 GLY A C 1
ATOM 1538 O O . GLY A 1 202 ? -51.947 -19.437 -14.299 1.00 39.09 202 GLY A O 1
ATOM 1539 N N . SER A 1 203 ? -49.776 -19.081 -13.888 1.00 49.34 203 SER A N 1
ATOM 1540 C CA . SER A 1 203 ? -49.592 -18.099 -14.952 1.00 49.34 203 SER A CA 1
ATOM 1541 C C . SER A 1 203 ? -48.140 -18.117 -15.414 1.00 49.34 203 SER A C 1
ATOM 1543 O O . SER A 1 203 ? -47.230 -17.614 -14.756 1.00 49.34 203 SER A O 1
ATOM 1545 N N . LYS A 1 204 ? -47.925 -18.769 -16.561 1.00 45.28 204 LYS A N 1
ATOM 1546 C CA . LYS A 1 204 ? -46.704 -18.670 -17.361 1.00 45.28 204 LYS A CA 1
ATOM 1547 C C . LYS A 1 204 ? -46.567 -17.224 -17.832 1.00 45.28 204 LYS A C 1
ATOM 1549 O O . LYS A 1 204 ? -47.420 -16.759 -18.580 1.00 45.28 204 LYS A O 1
ATOM 1554 N N . CYS A 1 205 ? -45.461 -16.564 -17.502 1.00 43.34 205 CYS A N 1
ATOM 1555 C CA . CYS A 1 205 ? -45.025 -15.391 -18.250 1.00 43.34 205 CYS A CA 1
ATOM 1556 C C . CYS A 1 205 ? -43.766 -15.747 -19.040 1.00 43.34 205 CYS A C 1
ATOM 1558 O O . CYS A 1 205 ? -42.732 -16.103 -18.476 1.00 43.34 205 CYS A O 1
ATOM 1560 N N . SER A 1 206 ? -43.898 -15.713 -20.367 1.00 51.91 206 SER A N 1
ATOM 1561 C CA . SER A 1 206 ? -42.806 -15.912 -21.305 1.00 51.91 206 SER A CA 1
ATOM 1562 C C . SER A 1 206 ? -42.079 -14.588 -21.506 1.00 51.91 206 SER A C 1
ATOM 1564 O O . SER A 1 206 ? -42.618 -13.684 -22.145 1.00 51.91 206 SER A O 1
ATOM 1566 N N . CYS A 1 207 ? -40.841 -14.496 -21.044 1.00 47.97 207 CYS A N 1
ATOM 1567 C CA . CYS A 1 207 ? -39.933 -13.452 -21.495 1.00 47.97 207 CYS A CA 1
ATOM 1568 C C . CYS A 1 207 ? -38.813 -14.140 -22.265 1.00 47.97 207 CYS A C 1
ATOM 1570 O O . CYS A 1 207 ? -37.864 -14.675 -21.697 1.00 47.97 207 CYS A O 1
ATOM 1572 N N . ARG A 1 208 ? -39.019 -14.194 -23.583 1.00 50.91 208 ARG A N 1
ATOM 1573 C CA . ARG A 1 208 ? -37.974 -14.392 -24.581 1.00 50.91 208 ARG A CA 1
ATOM 1574 C C . ARG A 1 208 ? -37.020 -13.206 -24.463 1.00 50.91 208 ARG A C 1
ATOM 1576 O O . ARG A 1 208 ? -37.498 -12.083 -24.539 1.00 50.91 208 ARG A O 1
ATOM 1583 N N . ASP A 1 209 ? -35.751 -13.484 -24.175 1.00 47.34 209 ASP A N 1
ATOM 1584 C CA . ASP A 1 209 ? -34.559 -12.851 -24.769 1.00 47.34 209 ASP A CA 1
ATOM 1585 C C . ASP A 1 209 ? -33.333 -13.155 -23.893 1.00 47.34 209 ASP A C 1
ATOM 1587 O O . ASP A 1 209 ? -32.860 -12.349 -23.095 1.00 47.34 209 ASP A O 1
ATOM 1591 N N . CYS A 1 210 ? -32.812 -14.378 -24.040 1.00 49.19 210 CYS A N 1
ATOM 1592 C CA . CYS A 1 210 ? -31.449 -14.705 -23.634 1.00 49.19 210 CYS A CA 1
ATOM 1593 C C . CYS A 1 210 ? -30.509 -14.331 -24.786 1.00 49.19 210 CYS A C 1
ATOM 1595 O O . CYS A 1 210 ? -30.496 -15.003 -25.817 1.00 49.19 210 CYS A O 1
ATOM 1597 N N . CYS A 1 211 ? -29.710 -13.281 -24.609 1.00 52.59 211 CYS A N 1
ATOM 1598 C CA . CYS A 1 211 ? -28.605 -12.967 -25.509 1.00 52.59 211 CYS A CA 1
ATOM 1599 C C . CYS A 1 211 ? -27.467 -13.976 -25.294 1.00 52.59 211 CYS A C 1
ATOM 1601 O O . CYS A 1 211 ? -26.759 -13.919 -24.290 1.00 52.59 211 CYS A O 1
ATOM 1603 N N . ILE A 1 212 ? -27.294 -14.893 -26.247 1.00 50.00 212 ILE A N 1
ATOM 1604 C CA . ILE A 1 212 ? -26.070 -15.683 -26.401 1.00 50.00 212 ILE A CA 1
ATOM 1605 C C . ILE A 1 212 ? -25.035 -14.797 -27.101 1.00 50.00 212 ILE A C 1
ATOM 1607 O O . ILE A 1 212 ? -25.291 -14.271 -28.183 1.00 50.00 212 ILE A O 1
ATOM 1611 N N . ILE A 1 213 ? -23.876 -14.634 -26.468 1.00 49.53 213 ILE A N 1
ATOM 1612 C CA . ILE A 1 213 ? -22.686 -14.003 -27.045 1.00 49.53 213 ILE A CA 1
ATOM 1613 C C . ILE A 1 213 ? -22.003 -15.055 -27.930 1.00 49.53 213 ILE A C 1
ATOM 1615 O O . ILE A 1 213 ? -21.685 -16.142 -27.447 1.00 49.53 213 ILE A O 1
ATOM 1619 N N . SER A 1 214 ? -21.822 -14.746 -29.217 1.00 50.56 214 SER A N 1
ATOM 1620 C CA . SER A 1 214 ? -20.808 -15.379 -30.076 1.00 50.56 214 SER A CA 1
ATOM 1621 C C . SER A 1 214 ? -19.552 -14.524 -30.090 1.00 50.56 214 SER A C 1
ATOM 1623 O O . SER A 1 214 ? -19.709 -13.283 -30.043 1.00 50.56 214 SER A O 1
#

Secondary structure (DSSP, 8-state):
-HHHHHHHHHHHHHHHHHHHHHHHTTTSTT--HHHHHHHHHHHHHHHHHHHHHHHHHHHHHHTGGGS-HHHHHHHHHHHHHHHHHHHHHHHHHHHHHHHHHHS-SSSTT------S----SS---------S---------PPPHHHHHHHHHHHHHHHHHHHHS-TT-----S-TT-------------------------------------

pLDDT: mean 73.99, std 21.15, range [35.75, 97.19]

Foldseek 3Di:
DLVVLVVLLVVLLVLLVVLLVLLVCFPHLQHDPVSVVVNLVSLVVSLVSLVVSLVVLLVCLVVVVPDDPVSLVSSLVSLVSSLVSLVSSLVSLVSSVVSCVVDPPPDPPDDPPNPVDHDPPDPPPPPPPDDPDDDPPPPPVPDDSVRSSVVSVVSSVSSVVSSPPDPPPDPPPDDPPPDDDDDDDDDDDDDDDDDDDDDDDDDDDDDDDDDDDD

InterPro domains:
  IPR026512 RGS7BP/RGS9BP family [PTHR21029] (3-211)

Organism: Scyliorhinus torazame (NCBI:txid75743)